Protein AF-A0A2M7UN69-F1 (afdb_monomer_lite)

Secondary structure (DSSP, 8-state):
-------HHHHHHHHHHHHHTTSTTHHHHHHHH--S-HHHHHHHHHHHHHHHHHHHHTT-GGGTTHHHHHHHHHHHHHHHHHTT--PPPTTSSGGGTT---HHHHHHHHHHHHHHHHHHHS-TT--HHHHHHHHHHHHHHHHH--SS---HHHHHHHHHHHHHHHHHHHHHHHHHHHHHHHHHHHHHHHHHTT--

Structure (mmCIF, N/CA/C/O backbone):
data_AF-A0A2M7UN69-F1
#
_entry.id   AF-A0A2M7UN69-F1
#
loop_
_atom_site.group_PDB
_atom_site.id
_atom_site.type_symbol
_atom_site.label_atom_id
_atom_site.label_alt_id
_atom_site.label_comp_id
_atom_site.label_asym_id
_atom_site.label_entity_id
_atom_site.label_seq_id
_atom_site.pdbx_PDB_ins_code
_atom_site.Cartn_x
_atom_site.Cartn_y
_atom_site.Cartn_z
_atom_site.occupancy
_atom_site.B_iso_or_equiv
_atom_site.auth_seq_id
_atom_site.auth_comp_id
_atom_site.auth_asym_id
_atom_site.auth_atom_id
_atom_site.pdbx_PDB_model_num
ATOM 1 N N . MET A 1 1 ? -20.578 4.693 -2.450 1.00 40.31 1 MET A N 1
ATOM 2 C CA . MET A 1 1 ? -19.328 4.431 -1.706 1.00 40.31 1 MET A CA 1
ATOM 3 C C . MET A 1 1 ? -19.691 4.256 -0.240 1.00 40.31 1 MET A C 1
ATOM 5 O O . MET A 1 1 ? -20.308 5.152 0.321 1.00 40.31 1 MET A O 1
ATOM 9 N N . GLU A 1 2 ? -19.414 3.091 0.343 1.00 42.06 2 GLU A N 1
ATOM 10 C CA . GLU A 1 2 ? -19.695 2.805 1.757 1.00 42.06 2 GLU A CA 1
ATOM 11 C C . GLU A 1 2 ? -18.735 3.617 2.641 1.00 42.06 2 GLU A C 1
ATOM 13 O O . GLU A 1 2 ? -17.520 3.424 2.596 1.00 42.06 2 GLU A O 1
ATOM 18 N N . ASN A 1 3 ? -19.273 4.579 3.391 1.00 48.25 3 ASN A N 1
ATOM 19 C CA . ASN A 1 3 ? -18.509 5.393 4.330 1.00 48.25 3 ASN A CA 1
ATOM 20 C C . ASN A 1 3 ? -18.305 4.572 5.611 1.00 48.25 3 ASN A C 1
ATOM 22 O O . ASN A 1 3 ? -19.220 4.462 6.428 1.00 48.25 3 ASN A O 1
ATOM 26 N N . ILE A 1 4 ? -17.138 3.937 5.752 1.00 62.41 4 ILE A N 1
ATOM 27 C CA . ILE A 1 4 ? -16.787 3.195 6.968 1.00 62.41 4 ILE A CA 1
ATOM 28 C C . ILE A 1 4 ? -16.658 4.214 8.107 1.00 62.41 4 ILE A C 1
ATOM 30 O O . ILE A 1 4 ? -15.666 4.937 8.192 1.00 62.41 4 ILE A O 1
ATOM 34 N N . SER A 1 5 ? -17.653 4.269 8.993 1.00 72.50 5 SER A N 1
ATOM 35 C CA . SER A 1 5 ? -17.635 5.166 10.148 1.00 72.50 5 SER A CA 1
ATOM 36 C C . SER A 1 5 ? -16.695 4.622 11.228 1.00 72.50 5 SER A C 1
ATOM 38 O O . SER A 1 5 ? -17.093 3.800 12.057 1.00 72.50 5 SER A O 1
ATOM 40 N N . VAL A 1 6 ? -15.436 5.059 11.217 1.00 80.62 6 VAL A N 1
ATOM 41 C CA . VAL A 1 6 ? -14.455 4.695 12.248 1.00 80.62 6 VAL A CA 1
ATOM 42 C C . VAL A 1 6 ? -14.490 5.719 13.391 1.00 80.62 6 VAL A C 1
ATOM 44 O O . VAL A 1 6 ? -14.339 6.915 13.136 1.00 80.62 6 VAL A O 1
ATOM 47 N N . PRO A 1 7 ? -14.669 5.295 14.658 1.00 83.62 7 PRO A N 1
ATOM 48 C CA . PRO A 1 7 ? -14.611 6.205 15.799 1.00 83.62 7 PRO A CA 1
ATOM 49 C C . PRO A 1 7 ? -13.223 6.843 15.943 1.00 83.62 7 PRO A C 1
ATOM 51 O O . PRO A 1 7 ? -12.215 6.142 15.918 1.00 83.62 7 PRO A O 1
ATOM 54 N N . SER A 1 8 ? -13.149 8.151 16.199 1.00 84.06 8 SER A N 1
ATOM 55 C CA . SER A 1 8 ? -11.871 8.868 16.379 1.00 84.06 8 SER A CA 1
ATOM 56 C C . SER A 1 8 ? -10.988 8.273 17.484 1.00 84.06 8 SER A C 1
ATOM 58 O O . SER A 1 8 ? -9.769 8.214 17.354 1.00 84.06 8 SER A O 1
ATOM 60 N N . GLN A 1 9 ? -11.600 7.761 18.555 1.00 85.94 9 GLN A N 1
ATOM 61 C CA . GLN A 1 9 ? -10.880 7.091 19.638 1.00 85.94 9 GLN A CA 1
ATOM 62 C C . GLN A 1 9 ? -10.237 5.762 19.201 1.00 85.94 9 GLN A C 1
ATOM 64 O O . GLN A 1 9 ? -9.200 5.391 19.750 1.00 85.94 9 GLN A O 1
ATOM 69 N N . ASP A 1 10 ? -10.842 5.045 18.247 1.00 86.19 10 ASP A N 1
ATOM 70 C CA . ASP A 1 10 ? -10.264 3.821 17.677 1.00 86.19 10 ASP A CA 1
ATOM 71 C C . ASP A 1 10 ? -8.993 4.166 16.888 1.00 86.19 10 ASP A C 1
ATOM 73 O O . ASP A 1 10 ? -7.964 3.523 17.064 1.00 86.19 10 ASP A O 1
ATOM 77 N N . ILE A 1 11 ? -9.034 5.251 16.108 1.00 90.06 11 ILE A N 1
ATOM 78 C CA . ILE A 1 11 ? -7.901 5.743 15.312 1.00 90.06 11 ILE A CA 1
ATOM 79 C C . ILE A 1 11 ? -6.722 6.128 16.213 1.00 90.06 11 ILE A C 1
ATOM 81 O O . ILE A 1 11 ? -5.633 5.571 16.078 1.00 90.06 11 ILE A O 1
ATOM 85 N N . GLU A 1 12 ? -6.935 7.037 17.171 1.00 90.62 12 GLU A N 1
ATOM 86 C CA . GLU A 1 12 ? -5.842 7.574 17.996 1.00 90.62 12 GLU A CA 1
ATOM 87 C C . GLU A 1 12 ? -5.112 6.497 18.798 1.00 90.62 12 GLU A C 1
ATOM 89 O O . GLU A 1 12 ? -3.893 6.551 18.945 1.00 90.62 12 GLU A O 1
ATOM 94 N N . LYS A 1 13 ? -5.842 5.489 19.286 1.00 92.12 13 LYS A N 1
ATOM 95 C CA . LYS A 1 13 ? -5.256 4.396 20.070 1.00 92.12 13 LYS A CA 1
ATOM 96 C C . LYS A 1 13 ? -4.504 3.376 19.224 1.00 92.12 13 LYS A C 1
ATOM 98 O O . LYS A 1 13 ? -3.661 2.665 19.762 1.00 92.12 13 LYS A O 1
ATOM 103 N N . ASN A 1 14 ? -4.849 3.242 17.945 1.00 94.69 14 ASN A N 1
ATOM 104 C CA . ASN A 1 14 ? -4.445 2.085 17.152 1.00 94.69 14 ASN A CA 1
ATOM 105 C C . ASN A 1 14 ? -3.653 2.422 15.883 1.00 94.69 14 ASN A C 1
ATOM 107 O O . ASN A 1 14 ? -3.204 1.497 15.206 1.00 94.69 14 ASN A O 1
ATOM 111 N N . LYS A 1 15 ? -3.438 3.704 15.565 1.00 91.12 15 LYS A N 1
ATOM 112 C CA . LYS A 1 15 ? -2.752 4.138 14.337 1.00 91.12 15 LYS A CA 1
ATOM 113 C C . LYS A 1 15 ? -1.372 3.526 14.110 1.00 91.12 15 LYS A C 1
ATOM 115 O O . LYS A 1 15 ? -1.075 3.076 13.007 1.00 91.12 15 LYS A O 1
ATOM 120 N N . GLU A 1 16 ? -0.569 3.411 15.162 1.00 94.69 16 GLU A N 1
ATOM 121 C CA . GLU A 1 16 ? 0.765 2.802 15.092 1.00 94.69 16 GLU A CA 1
ATOM 122 C C . GLU A 1 16 ? 0.691 1.310 14.744 1.00 94.69 16 GLU A C 1
ATOM 124 O O . GLU A 1 16 ? 1.408 0.822 13.870 1.00 94.69 16 GLU A O 1
ATOM 129 N N . LEU A 1 17 ? -0.231 0.583 15.382 1.00 95.56 17 LEU A N 1
ATOM 130 C CA . LEU A 1 17 ? -0.405 -0.844 15.130 1.00 95.56 17 LEU A CA 1
ATOM 131 C C . LEU A 1 17 ? -1.051 -1.112 13.765 1.00 95.56 17 LEU A C 1
ATOM 133 O O . LEU A 1 17 ? -0.714 -2.090 13.103 1.00 95.56 17 LEU A O 1
ATOM 137 N N . ALA A 1 18 ? -1.948 -0.236 13.316 1.00 94.75 18 ALA A N 1
ATOM 138 C CA . ALA A 1 18 ? -2.493 -0.281 11.967 1.00 94.75 18 ALA A CA 1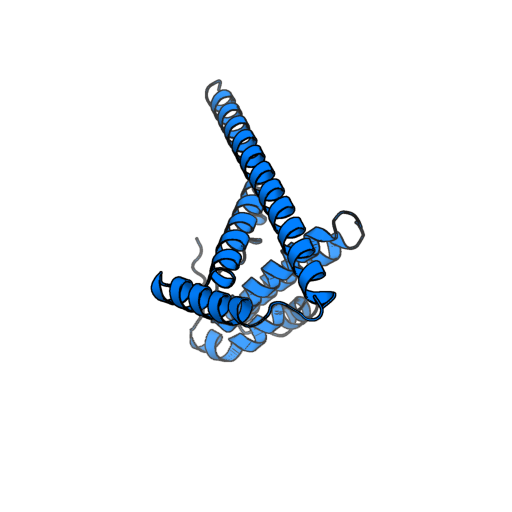
ATOM 139 C C . ALA A 1 18 ? -1.401 -0.043 10.912 1.00 94.75 18 ALA A C 1
ATOM 141 O O . ALA A 1 18 ? -1.360 -0.763 9.918 1.00 94.75 18 ALA A O 1
ATOM 142 N N . ALA A 1 19 ? -0.470 0.890 11.138 1.00 95.25 19 ALA A N 1
ATOM 143 C CA . ALA A 1 19 ? 0.663 1.113 10.238 1.00 95.25 19 ALA A CA 1
ATOM 144 C C . ALA A 1 19 ? 1.580 -0.118 10.163 1.00 95.25 19 ALA A C 1
ATOM 146 O O . ALA A 1 19 ? 1.978 -0.527 9.072 1.00 95.25 19 ALA A O 1
ATOM 147 N N . LEU A 1 20 ? 1.820 -0.792 11.296 1.00 96.75 20 LEU A N 1
ATOM 148 C CA . LEU A 1 20 ? 2.612 -2.026 11.343 1.00 96.75 20 LEU A CA 1
ATOM 149 C C . LEU A 1 20 ? 2.023 -3.158 10.476 1.00 96.75 20 LEU A C 1
ATOM 151 O O . LEU A 1 20 ? 2.746 -4.049 10.032 1.00 96.75 20 LEU A O 1
ATOM 155 N N . SER A 1 21 ? 0.722 -3.110 10.178 1.00 96.62 21 SER A N 1
ATOM 156 C CA . SER A 1 21 ? 0.070 -4.091 9.305 1.00 96.62 21 SER A CA 1
ATOM 157 C C . SER A 1 21 ? 0.503 -4.016 7.836 1.00 96.62 21 SER A C 1
ATOM 159 O O . SER A 1 21 ? 0.207 -4.936 7.083 1.00 96.62 21 SER A O 1
ATOM 161 N N . TYR A 1 22 ? 1.276 -3.001 7.439 1.00 96.06 22 TYR A N 1
ATOM 162 C CA . TYR A 1 22 ? 1.923 -2.919 6.124 1.00 96.06 22 TYR A CA 1
ATOM 163 C C . TYR A 1 22 ? 3.350 -3.496 6.105 1.00 96.06 22 TYR A C 1
ATOM 165 O O . TYR A 1 22 ? 4.102 -3.253 5.167 1.00 96.06 22 TYR A O 1
ATOM 173 N N . LEU A 1 23 ? 3.756 -4.281 7.112 1.00 95.62 23 LEU A N 1
ATOM 174 C CA . LEU A 1 23 ? 5.021 -5.029 7.091 1.00 95.62 23 LEU A CA 1
ATOM 175 C C . LEU A 1 23 ? 4.776 -6.509 6.758 1.00 95.62 23 LEU A C 1
ATOM 177 O O . LEU A 1 23 ? 4.722 -7.344 7.656 1.00 95.62 23 LEU A O 1
ATOM 181 N N . TRP A 1 24 ? 4.650 -6.849 5.471 1.00 94.81 24 TRP A N 1
ATOM 182 C CA . TRP A 1 24 ? 4.545 -8.228 4.950 1.00 94.81 24 TRP A CA 1
ATOM 183 C C . TRP A 1 24 ? 3.728 -9.166 5.856 1.00 94.81 24 TRP A C 1
ATOM 185 O O . TRP A 1 24 ? 2.518 -8.999 5.986 1.00 94.81 24 TRP A O 1
ATOM 195 N N . ILE A 1 25 ? 4.377 -10.123 6.527 1.00 96.00 25 ILE A N 1
ATOM 196 C CA . ILE A 1 25 ? 3.731 -11.155 7.345 1.00 96.00 25 ILE A CA 1
ATOM 197 C C . ILE A 1 25 ? 2.989 -10.594 8.568 1.00 96.00 25 ILE A C 1
ATOM 199 O O . ILE A 1 25 ? 2.012 -11.193 9.022 1.00 96.00 25 ILE A O 1
ATOM 203 N N . PHE A 1 26 ? 3.391 -9.424 9.079 1.00 96.81 26 PHE A N 1
ATOM 204 C CA . PHE A 1 26 ? 2.688 -8.758 10.177 1.00 96.81 26 PHE A CA 1
ATOM 205 C C . PHE A 1 26 ? 1.255 -8.391 9.797 1.00 96.81 26 PHE A C 1
ATOM 207 O O . PHE A 1 26 ? 0.400 -8.362 10.679 1.00 96.81 26 PHE A O 1
ATOM 214 N N . SER A 1 27 ? 0.963 -8.200 8.506 1.00 95.12 27 SER A N 1
ATOM 215 C CA . SER A 1 27 ? -0.401 -7.981 8.020 1.00 95.12 27 SER A CA 1
ATOM 216 C C . SER A 1 27 ? -1.360 -9.096 8.457 1.00 95.12 27 SER A C 1
ATOM 218 O O . SER A 1 27 ? -2.410 -8.809 9.031 1.00 95.12 27 SER A O 1
ATOM 220 N N . LEU A 1 28 ? -0.975 -10.369 8.289 1.00 93.62 28 LEU A N 1
ATOM 221 C CA . LEU A 1 28 ? -1.775 -11.524 8.710 1.00 93.62 28 LEU A CA 1
ATOM 222 C C . LEU A 1 28 ? -1.879 -11.615 10.229 1.00 93.62 28 LEU A C 1
ATOM 224 O O . LEU A 1 28 ? -2.966 -11.845 10.761 1.00 93.62 28 LEU A O 1
ATOM 228 N N . ILE A 1 29 ? -0.752 -11.433 10.922 1.00 96.62 29 ILE A N 1
ATOM 229 C CA . ILE A 1 29 ? -0.699 -11.521 12.384 1.00 96.62 29 ILE A CA 1
ATOM 230 C C . ILE A 1 29 ? -1.654 -10.490 12.993 1.00 96.62 29 ILE A C 1
ATOM 232 O O . ILE A 1 29 ? -2.495 -10.837 13.820 1.00 96.62 29 ILE A O 1
ATOM 236 N N . ILE A 1 30 ? -1.575 -9.238 12.543 1.00 94.56 30 ILE A N 1
ATOM 237 C CA . ILE A 1 30 ? -2.399 -8.137 13.043 1.00 94.56 30 ILE A CA 1
ATOM 238 C C . ILE A 1 30 ? -3.867 -8.330 12.646 1.00 94.56 30 ILE A C 1
ATOM 240 O O . ILE A 1 30 ? -4.744 -8.130 13.488 1.00 94.56 30 ILE A O 1
ATOM 244 N N . LEU A 1 31 ? -4.146 -8.796 11.421 1.00 92.94 31 LEU A N 1
ATOM 245 C CA . LEU A 1 31 ? -5.511 -9.072 10.959 1.00 92.94 31 LEU A CA 1
ATOM 246 C C . LEU A 1 31 ? -6.234 -10.083 11.861 1.00 92.94 31 LEU A C 1
ATOM 248 O O . LEU A 1 31 ? -7.419 -9.918 12.165 1.00 92.94 31 LEU A O 1
ATOM 252 N N . VAL A 1 32 ? -5.527 -11.130 12.293 1.00 93.81 32 VAL A N 1
ATOM 253 C CA . VAL A 1 32 ? -6.089 -12.167 13.164 1.00 93.81 32 VAL A CA 1
ATOM 254 C C . VAL A 1 32 ? -6.131 -11.714 14.622 1.00 93.81 32 VAL A C 1
ATOM 256 O O . VAL A 1 32 ? -7.132 -11.974 15.291 1.00 93.81 32 VAL A O 1
ATOM 259 N N . ALA A 1 33 ? -5.087 -11.034 15.104 1.00 94.19 33 ALA A N 1
ATOM 260 C CA . ALA A 1 33 ? -4.940 -10.655 16.508 1.00 94.19 33 ALA A CA 1
ATOM 261 C C . ALA A 1 33 ? -5.852 -9.494 16.934 1.00 94.19 33 ALA A C 1
ATOM 263 O O . ALA A 1 33 ? -6.271 -9.444 18.088 1.00 94.19 33 ALA A O 1
ATOM 264 N N . ARG A 1 34 ? -6.163 -8.557 16.030 1.00 93.56 34 ARG A N 1
ATOM 265 C CA . ARG A 1 34 ? -6.885 -7.314 16.351 1.00 93.56 34 ARG A CA 1
ATOM 266 C C . ARG A 1 34 ? -8.216 -7.221 15.615 1.00 93.56 34 ARG A C 1
ATOM 268 O O . ARG A 1 34 ? -8.398 -6.453 14.673 1.00 93.56 34 ARG A O 1
ATOM 275 N N . ARG A 1 35 ? -9.169 -8.053 16.038 1.00 90.12 35 ARG A N 1
ATOM 276 C CA . ARG A 1 35 ? -10.563 -8.058 15.538 1.00 90.12 35 ARG A CA 1
ATOM 277 C C . ARG A 1 35 ? -11.465 -7.022 16.205 1.00 90.12 35 ARG A C 1
ATOM 279 O O . ARG A 1 35 ? -12.579 -6.807 15.746 1.00 90.12 35 ARG A O 1
ATOM 286 N N . ASP A 1 36 ? -10.976 -6.401 17.268 1.00 88.94 36 ASP A N 1
ATOM 287 C CA . ASP A 1 36 ? -11.657 -5.416 18.106 1.00 88.94 36 ASP A CA 1
ATOM 288 C C . ASP A 1 36 ? -11.662 -3.993 17.522 1.00 88.94 36 ASP A C 1
ATOM 290 O O . ASP A 1 36 ? -12.463 -3.165 17.947 1.00 88.94 36 ASP A O 1
ATOM 294 N N . SER A 1 37 ? -10.790 -3.704 16.553 1.00 90.75 37 SER A N 1
ATOM 295 C CA . SER A 1 37 ? -10.619 -2.370 15.968 1.00 90.75 37 SER A CA 1
ATOM 296 C C . SER A 1 37 ? -11.002 -2.364 14.495 1.00 90.75 37 SER A C 1
ATOM 298 O O . SER A 1 37 ? -10.436 -3.104 13.685 1.00 90.75 37 SER A O 1
ATOM 300 N N . THR A 1 38 ? -11.939 -1.488 14.130 1.00 88.31 38 THR A N 1
ATOM 301 C CA . THR A 1 38 ? -12.350 -1.325 12.729 1.00 88.31 38 THR A CA 1
ATOM 302 C C . THR A 1 38 ? -11.235 -0.648 11.933 1.00 88.31 38 THR A C 1
ATOM 304 O O . THR A 1 38 ? -10.977 -1.037 10.793 1.00 88.31 38 THR A O 1
ATOM 307 N N . PHE A 1 39 ? -10.515 0.296 12.555 1.00 90.12 39 PHE A N 1
ATOM 308 C CA . PHE A 1 39 ? -9.359 0.959 11.950 1.00 90.12 39 PHE A CA 1
ATOM 309 C C . PHE A 1 39 ? -8.226 -0.024 11.619 1.00 90.12 39 PHE A C 1
ATOM 311 O O . PHE A 1 39 ? -7.736 -0.054 10.489 1.00 90.12 39 PHE A O 1
ATOM 318 N N . ILE A 1 40 ? -7.845 -0.883 12.575 1.00 94.50 40 ILE A N 1
ATOM 319 C CA . ILE A 1 40 ? -6.794 -1.886 12.343 1.00 94.50 40 ILE A CA 1
ATOM 320 C C . ILE A 1 40 ? -7.237 -2.885 11.280 1.00 94.50 40 ILE A C 1
ATOM 322 O O . ILE A 1 40 ? -6.462 -3.194 10.380 1.00 94.50 40 ILE A O 1
ATOM 326 N N . GLN A 1 41 ? -8.476 -3.377 11.349 1.00 89.94 41 GLN A N 1
ATOM 327 C CA . GLN A 1 41 ? -9.006 -4.327 10.368 1.00 89.94 41 GLN A CA 1
ATOM 328 C C . GLN A 1 41 ? -8.971 -3.769 8.945 1.00 89.94 41 GLN A C 1
ATOM 330 O O . GLN A 1 41 ? -8.666 -4.504 8.006 1.00 89.94 41 GLN A O 1
ATOM 335 N N . PHE A 1 42 ? -9.258 -2.479 8.780 1.00 88.06 42 PHE A N 1
ATOM 336 C CA . PHE A 1 42 ? -9.195 -1.819 7.484 1.00 88.06 42 PHE A CA 1
ATOM 337 C C . PHE A 1 42 ? -7.778 -1.855 6.895 1.00 88.06 42 PHE A C 1
ATOM 339 O O . PHE A 1 42 ? -7.596 -2.371 5.792 1.00 88.06 42 PHE A O 1
ATOM 346 N N . HIS A 1 43 ? -6.773 -1.386 7.638 1.00 90.94 43 HIS A N 1
ATOM 347 C CA . HIS A 1 43 ? -5.385 -1.362 7.164 1.00 90.94 43 HIS A CA 1
ATOM 348 C C . HIS A 1 43 ? -4.774 -2.763 7.044 1.00 90.94 43 HIS A C 1
ATOM 350 O O . HIS A 1 43 ? -4.123 -3.063 6.044 1.00 90.94 43 HIS A O 1
ATOM 356 N N . ALA A 1 44 ? -5.075 -3.666 7.980 1.00 94.31 44 ALA A N 1
ATOM 357 C CA . ALA A 1 44 ? -4.538 -5.021 7.966 1.00 94.31 44 ALA A CA 1
ATOM 358 C C . ALA A 1 44 ? -5.038 -5.838 6.772 1.00 94.31 44 ALA A C 1
ATOM 360 O O . ALA A 1 44 ? -4.255 -6.558 6.161 1.00 94.31 44 ALA A O 1
ATOM 361 N N . ARG A 1 45 ? -6.308 -5.692 6.366 1.00 91.12 45 ARG A N 1
ATOM 362 C CA . ARG A 1 45 ? -6.810 -6.340 5.139 1.00 91.12 45 ARG A CA 1
ATOM 363 C C . ARG A 1 45 ? -6.085 -5.833 3.895 1.00 91.12 45 ARG A C 1
ATOM 365 O O . ARG A 1 45 ? -5.778 -6.636 3.019 1.00 91.12 45 ARG A O 1
ATOM 372 N N . GLN A 1 46 ? -5.783 -4.534 3.828 1.00 89.88 46 GLN A N 1
ATOM 373 C CA . GLN A 1 46 ? -5.018 -3.979 2.710 1.00 89.88 46 GLN A CA 1
ATOM 374 C C . GLN A 1 46 ? -3.582 -4.503 2.686 1.00 89.88 46 GLN A C 1
ATOM 376 O O . GLN A 1 46 ? -3.117 -4.955 1.641 1.00 89.88 46 GLN A O 1
ATOM 381 N N . GLY A 1 47 ? -2.916 -4.507 3.844 1.00 94.19 47 GLY A N 1
ATOM 382 C CA . GLY A 1 47 ? -1.585 -5.086 4.002 1.00 94.19 47 GLY A CA 1
ATOM 383 C C . GLY A 1 47 ? -1.536 -6.562 3.604 1.00 94.19 47 GLY A C 1
ATOM 384 O O . GLY A 1 47 ? -0.597 -6.973 2.930 1.00 94.19 47 GLY A O 1
ATOM 385 N N . VAL A 1 48 ? -2.569 -7.351 3.937 1.00 93.44 48 VAL A N 1
ATOM 386 C CA . VAL A 1 48 ? -2.646 -8.773 3.557 1.00 93.44 48 VAL A CA 1
ATOM 387 C C . VAL A 1 48 ? -2.736 -8.938 2.047 1.00 93.44 48 VAL A C 1
ATOM 389 O O . VAL A 1 48 ? -2.031 -9.775 1.494 1.00 93.44 48 VAL A O 1
ATOM 392 N N . VAL A 1 49 ? -3.560 -8.147 1.360 1.00 90.44 49 VAL A N 1
ATOM 393 C CA . VAL A 1 49 ? -3.652 -8.229 -0.106 1.00 90.44 49 VAL A CA 1
ATOM 394 C C . VAL A 1 49 ? -2.319 -7.865 -0.759 1.00 90.44 49 VAL A C 1
ATOM 396 O O . VAL A 1 49 ? -1.849 -8.614 -1.610 1.00 90.44 49 VAL A O 1
ATOM 399 N N . LEU A 1 50 ? -1.675 -6.775 -0.331 1.00 90.94 50 LEU A N 1
ATOM 400 C CA . LEU A 1 50 ? -0.356 -6.383 -0.841 1.00 90.94 50 LEU A CA 1
ATOM 401 C C . LEU A 1 50 ? 0.707 -7.457 -0.572 1.00 90.94 50 LEU A C 1
ATOM 403 O O . LEU A 1 50 ? 1.514 -7.764 -1.447 1.00 90.94 50 LEU A O 1
ATOM 407 N N . PHE A 1 51 ? 0.678 -8.072 0.610 1.00 93.44 51 PHE A N 1
ATOM 408 C CA . PHE A 1 51 ? 1.566 -9.177 0.951 1.00 93.44 51 PHE A CA 1
ATOM 409 C C . PHE A 1 51 ? 1.335 -10.404 0.059 1.00 93.44 51 PHE A C 1
ATOM 411 O O . PHE A 1 51 ? 2.295 -10.962 -0.463 1.00 93.44 51 PHE A O 1
ATOM 418 N N . LEU A 1 52 ? 0.081 -10.808 -0.161 1.00 88.25 52 LEU A N 1
ATOM 419 C CA . LEU A 1 52 ? -0.240 -11.945 -1.028 1.00 88.25 52 LEU A CA 1
ATOM 420 C C . LEU A 1 52 ? 0.153 -11.684 -2.486 1.00 88.25 52 LEU A C 1
ATOM 422 O O . LEU A 1 52 ? 0.659 -12.591 -3.143 1.00 88.25 52 LEU A O 1
ATOM 426 N N . LEU A 1 53 ? -0.030 -10.453 -2.973 1.00 87.56 53 LEU A N 1
ATOM 427 C CA . LEU A 1 53 ? 0.453 -10.048 -4.292 1.00 87.56 53 LEU A CA 1
ATOM 428 C C . LEU A 1 53 ? 1.980 -10.165 -4.382 1.00 87.56 53 LEU A C 1
ATOM 430 O O . LEU A 1 53 ? 2.461 -10.730 -5.355 1.00 87.56 53 LEU A O 1
ATOM 434 N N . SER A 1 54 ? 2.727 -9.720 -3.363 1.00 90.81 54 SER A N 1
ATOM 435 C CA . SER A 1 54 ? 4.197 -9.858 -3.315 1.00 90.81 54 SER A CA 1
ATOM 436 C C . SER A 1 54 ? 4.614 -11.329 -3.387 1.00 90.81 54 SER A C 1
ATOM 438 O O . SER A 1 54 ? 5.366 -11.727 -4.271 1.00 90.81 54 SER A O 1
ATOM 440 N N . VAL A 1 55 ? 4.027 -12.188 -2.547 1.00 91.56 55 VAL A N 1
ATOM 441 C CA . VAL A 1 55 ? 4.322 -13.634 -2.552 1.00 91.56 55 VAL A CA 1
ATOM 442 C C . VAL A 1 55 ? 4.059 -14.273 -3.922 1.00 91.56 55 VAL A C 1
ATOM 444 O O . VAL A 1 55 ? 4.805 -15.158 -4.342 1.00 91.56 55 VAL A O 1
ATOM 447 N N . LEU A 1 56 ? 3.025 -13.824 -4.640 1.00 87.44 56 LEU A N 1
ATOM 448 C CA . LEU A 1 56 ? 2.685 -14.343 -5.966 1.00 87.44 56 LEU A CA 1
ATOM 449 C C . LEU A 1 56 ? 3.703 -13.947 -7.051 1.00 87.44 56 LEU A C 1
ATOM 451 O O . LEU A 1 56 ? 3.815 -14.653 -8.052 1.00 87.44 56 LEU A O 1
ATOM 455 N N . LEU A 1 57 ? 4.454 -12.856 -6.860 1.00 86.00 57 LEU A N 1
ATOM 456 C CA . LEU A 1 57 ? 5.492 -12.409 -7.795 1.00 86.00 57 LEU A CA 1
ATOM 457 C C . LEU A 1 57 ? 6.822 -13.154 -7.629 1.00 86.00 57 LEU A C 1
ATOM 459 O O . LEU A 1 57 ? 7.567 -13.270 -8.600 1.00 86.00 57 LEU A O 1
ATOM 463 N N . TRP A 1 58 ? 7.113 -13.698 -6.445 1.00 87.38 58 TRP A N 1
ATOM 464 C CA . TRP A 1 58 ? 8.387 -14.363 -6.138 1.00 87.38 58 TRP A CA 1
ATOM 465 C C . TRP A 1 58 ? 8.861 -15.436 -7.133 1.00 87.38 58 TRP A C 1
ATOM 467 O O . TRP A 1 58 ? 10.061 -15.465 -7.402 1.00 87.38 58 TRP A O 1
ATOM 477 N N . PRO A 1 59 ? 8.008 -16.318 -7.696 1.00 88.31 59 PRO A N 1
ATOM 478 C CA . PRO A 1 59 ? 8.476 -17.328 -8.647 1.00 88.31 59 PRO A CA 1
ATOM 479 C C . PRO A 1 59 ? 8.828 -16.770 -10.038 1.00 88.31 59 PRO A C 1
ATOM 481 O O . PRO A 1 59 ? 9.350 -17.514 -10.866 1.00 88.31 59 PRO A O 1
ATOM 484 N N . PHE A 1 60 ? 8.542 -15.495 -10.326 1.00 85.31 60 PHE A N 1
ATOM 485 C CA . PHE A 1 60 ? 8.726 -14.894 -11.647 1.00 85.31 60 PHE A CA 1
ATOM 486 C C . PHE A 1 60 ? 9.847 -13.845 -11.632 1.00 85.31 60 PHE A C 1
ATOM 488 O O . PHE A 1 60 ? 9.609 -12.662 -11.395 1.00 85.31 60 PHE A O 1
ATOM 495 N N . ASP A 1 61 ? 11.072 -14.254 -11.973 1.00 79.62 61 ASP A N 1
ATOM 496 C CA . ASP A 1 61 ? 12.259 -13.380 -11.939 1.00 79.62 61 ASP A CA 1
ATOM 497 C C . ASP A 1 61 ? 12.123 -12.091 -12.773 1.00 79.62 61 ASP A C 1
ATOM 499 O O . ASP A 1 61 ? 12.664 -11.044 -12.411 1.00 79.62 61 ASP A O 1
ATOM 503 N N . PHE A 1 62 ? 11.371 -12.127 -13.879 1.00 76.69 62 PHE A N 1
ATOM 504 C CA . PHE A 1 62 ? 11.133 -10.952 -14.727 1.00 76.69 62 PHE A CA 1
ATOM 505 C C . PHE A 1 62 ? 10.134 -9.950 -14.117 1.00 76.69 62 PHE A C 1
ATOM 507 O O . PHE A 1 62 ? 10.123 -8.785 -14.512 1.00 76.69 62 PHE A O 1
ATOM 514 N N . LEU A 1 63 ? 9.331 -10.365 -13.129 1.00 74.50 63 LEU A N 1
ATOM 515 C CA . LEU A 1 63 ? 8.392 -9.505 -12.399 1.00 74.50 63 LEU A CA 1
ATOM 516 C C . LEU A 1 63 ? 9.023 -8.847 -11.167 1.00 74.50 63 LEU A C 1
ATOM 518 O O . LEU A 1 63 ? 8.326 -8.185 -10.400 1.00 74.50 63 LEU A O 1
ATOM 522 N N . ARG A 1 64 ? 10.345 -8.952 -10.990 1.00 76.62 64 ARG A N 1
ATOM 523 C CA . ARG A 1 64 ? 11.056 -8.387 -9.834 1.00 76.62 64 ARG A CA 1
ATOM 524 C C . ARG A 1 64 ? 10.897 -6.869 -9.689 1.00 76.62 64 ARG A C 1
ATOM 526 O O . ARG A 1 64 ? 11.004 -6.347 -8.586 1.00 76.62 64 ARG A O 1
ATOM 533 N N . TYR A 1 65 ? 10.591 -6.159 -10.775 1.00 80.31 65 TYR A N 1
ATOM 534 C CA . TYR A 1 65 ? 10.255 -4.731 -10.733 1.00 80.31 65 TYR A CA 1
ATOM 535 C C . TYR A 1 65 ? 8.861 -4.452 -10.140 1.00 80.31 65 TYR A C 1
ATOM 537 O O . TYR A 1 65 ? 8.639 -3.374 -9.595 1.00 80.31 65 TYR A O 1
ATOM 545 N N . GLY A 1 66 ? 7.941 -5.422 -10.183 1.00 82.12 66 GLY A N 1
ATOM 546 C CA . GLY A 1 66 ? 6.621 -5.327 -9.553 1.00 82.12 66 GLY A CA 1
ATOM 547 C C . GLY A 1 66 ? 6.695 -5.213 -8.029 1.00 82.12 66 GLY A C 1
ATOM 548 O O . GLY A 1 66 ? 5.890 -4.505 -7.430 1.00 82.12 66 GLY A O 1
ATOM 549 N N . GLU A 1 67 ? 7.721 -5.795 -7.402 1.00 87.12 67 GLU A N 1
ATOM 550 C CA . GLU A 1 67 ? 7.975 -5.644 -5.960 1.00 87.12 67 GLU A CA 1
ATOM 551 C C . GLU A 1 67 ? 8.225 -4.188 -5.554 1.00 87.12 67 GLU A C 1
ATOM 553 O O . GLU A 1 67 ? 7.843 -3.776 -4.463 1.00 87.12 67 GLU A O 1
ATOM 558 N N . ILE A 1 68 ? 8.812 -3.372 -6.438 1.00 87.56 68 ILE A N 1
ATOM 559 C CA . ILE A 1 68 ? 9.041 -1.945 -6.167 1.00 87.56 68 ILE A CA 1
ATOM 560 C C . ILE A 1 68 ? 7.702 -1.204 -6.086 1.00 87.56 68 ILE A C 1
ATOM 562 O O . ILE A 1 68 ? 7.512 -0.354 -5.215 1.00 87.56 68 ILE A O 1
ATOM 566 N N . VAL A 1 69 ? 6.752 -1.555 -6.958 1.00 85.00 69 VAL A N 1
ATOM 567 C CA . VAL A 1 69 ? 5.397 -0.989 -6.942 1.00 85.00 69 VAL A CA 1
ATOM 568 C C . VAL A 1 69 ? 4.660 -1.416 -5.674 1.00 85.00 69 VAL A C 1
ATOM 570 O O . VAL A 1 69 ? 4.072 -0.573 -4.997 1.00 85.00 69 VAL A O 1
ATOM 573 N N . ILE A 1 70 ? 4.737 -2.696 -5.298 1.00 89.19 70 ILE A N 1
ATOM 574 C CA . ILE A 1 70 ? 4.117 -3.193 -4.062 1.00 89.19 70 ILE A CA 1
ATOM 575 C C . ILE A 1 70 ? 4.727 -2.515 -2.833 1.00 89.19 70 ILE A C 1
ATOM 577 O O . ILE A 1 70 ? 3.986 -2.064 -1.960 1.00 89.19 70 ILE A O 1
ATOM 581 N N . LEU A 1 71 ? 6.052 -2.371 -2.778 1.00 92.12 71 LEU A N 1
ATOM 582 C CA . LEU A 1 71 ? 6.736 -1.649 -1.706 1.00 92.12 71 LEU A CA 1
ATOM 583 C C . LEU A 1 71 ? 6.259 -0.190 -1.623 1.00 92.12 71 LEU A C 1
ATOM 585 O O . LEU A 1 71 ? 5.971 0.290 -0.528 1.00 92.12 71 LEU A O 1
ATOM 589 N N . ALA A 1 72 ? 6.113 0.505 -2.754 1.00 87.69 72 ALA A N 1
ATOM 590 C CA . ALA A 1 72 ? 5.580 1.867 -2.773 1.00 87.69 72 ALA A CA 1
ATOM 591 C C . ALA A 1 72 ? 4.147 1.928 -2.213 1.00 87.69 72 ALA A C 1
ATOM 593 O O . ALA A 1 72 ? 3.841 2.786 -1.385 1.00 87.69 72 ALA A O 1
ATOM 594 N N . LEU A 1 73 ? 3.282 0.986 -2.595 1.00 87.12 73 LEU A N 1
ATOM 595 C CA . LEU A 1 73 ? 1.909 0.892 -2.090 1.00 87.12 73 LEU A CA 1
ATOM 596 C C . LEU A 1 73 ? 1.857 0.568 -0.589 1.00 87.12 73 LEU A C 1
ATOM 598 O O . LEU A 1 73 ? 1.031 1.134 0.129 1.00 87.12 73 LEU A O 1
ATOM 602 N N . MET A 1 74 ? 2.762 -0.282 -0.098 1.00 93.00 74 MET A N 1
ATOM 603 C CA . MET A 1 74 ? 2.923 -0.570 1.332 1.00 93.00 74 MET A CA 1
ATOM 604 C C . MET A 1 74 ? 3.329 0.687 2.109 1.00 93.00 74 MET A C 1
ATOM 606 O O . MET A 1 74 ? 2.739 0.975 3.148 1.00 93.00 74 MET A O 1
ATOM 610 N N . ILE A 1 75 ? 4.270 1.482 1.585 1.00 91.38 75 ILE A N 1
ATOM 611 C CA . ILE A 1 75 ? 4.687 2.758 2.192 1.00 91.38 75 ILE A CA 1
ATOM 612 C C . ILE A 1 75 ? 3.523 3.757 2.218 1.00 91.38 75 ILE A C 1
ATOM 614 O O . ILE A 1 75 ? 3.284 4.396 3.242 1.00 91.38 75 ILE A O 1
ATOM 618 N N . LEU A 1 76 ? 2.759 3.876 1.129 1.00 84.31 76 LEU A N 1
ATOM 619 C CA . LEU A 1 76 ? 1.580 4.748 1.090 1.00 84.31 76 LEU A CA 1
ATOM 620 C C . LEU A 1 76 ? 0.529 4.318 2.119 1.00 84.31 76 LEU A C 1
ATOM 622 O O . LEU A 1 76 ? -0.014 5.153 2.840 1.00 84.31 76 LEU A O 1
ATOM 626 N N . GLY A 1 77 ? 0.262 3.017 2.227 1.00 87.31 77 GLY A N 1
ATOM 627 C CA . GLY A 1 77 ? -0.642 2.469 3.233 1.00 87.31 77 GLY A CA 1
ATOM 628 C C . GLY A 1 77 ? -0.172 2.750 4.658 1.00 87.31 77 GLY A C 1
ATOM 629 O O . GLY A 1 77 ? -0.955 3.219 5.485 1.00 87.31 77 GLY A O 1
ATOM 630 N N . PHE A 1 78 ? 1.122 2.556 4.912 1.00 94.00 78 PHE A N 1
ATOM 631 C CA . PHE A 1 78 ? 1.764 2.858 6.186 1.00 94.00 78 PHE A CA 1
ATOM 632 C C . PHE A 1 78 ? 1.584 4.329 6.580 1.00 94.00 78 PHE A C 1
ATOM 634 O O . PHE A 1 78 ? 1.141 4.616 7.691 1.00 94.00 78 PHE A O 1
ATOM 641 N N . ILE A 1 79 ? 1.876 5.265 5.668 1.00 86.75 79 ILE A N 1
ATOM 642 C CA . ILE A 1 79 ? 1.731 6.708 5.917 1.00 86.75 79 ILE A CA 1
ATOM 643 C C . ILE A 1 79 ? 0.271 7.052 6.226 1.00 86.75 79 ILE A C 1
ATOM 645 O O . ILE A 1 79 ? -0.001 7.780 7.179 1.00 86.75 79 ILE A O 1
ATOM 649 N N . GLN A 1 80 ? -0.679 6.506 5.462 1.00 87.38 80 GLN A N 1
ATOM 650 C CA . GLN A 1 80 ? -2.103 6.774 5.676 1.00 87.38 80 GLN A CA 1
ATOM 651 C C . GLN A 1 80 ? -2.582 6.253 7.033 1.00 87.38 80 GLN A C 1
ATOM 653 O O . GLN A 1 80 ? -3.253 6.990 7.753 1.00 87.38 80 GLN A O 1
ATOM 658 N N . ALA A 1 81 ? -2.162 5.050 7.428 1.00 90.12 81 ALA A N 1
ATOM 659 C CA . ALA A 1 81 ? -2.454 4.513 8.752 1.00 90.12 81 ALA A CA 1
ATOM 660 C C . ALA A 1 81 ? -1.849 5.377 9.868 1.00 90.12 81 ALA A C 1
ATOM 662 O O . ALA A 1 81 ? -2.544 5.713 10.825 1.00 90.12 81 ALA A O 1
ATOM 663 N N . ALA A 1 82 ? -0.587 5.797 9.721 1.00 89.31 82 ALA A N 1
ATOM 664 C CA . ALA A 1 82 ? 0.097 6.650 10.692 1.00 89.31 82 ALA A CA 1
ATOM 665 C C . ALA A 1 82 ? -0.564 8.035 10.836 1.00 89.31 82 ALA A C 1
ATOM 667 O O . ALA A 1 82 ? -0.581 8.602 11.929 1.00 89.31 82 ALA A O 1
ATOM 668 N N . MET A 1 83 ? -1.152 8.557 9.755 1.00 86.75 83 MET A N 1
ATOM 669 C CA . MET A 1 83 ? -1.937 9.797 9.748 1.00 86.75 83 MET A CA 1
ATOM 670 C C . MET A 1 83 ? -3.383 9.617 10.238 1.00 86.75 83 MET A C 1
ATOM 672 O O . MET A 1 83 ? -4.102 10.605 10.356 1.00 86.75 83 MET A O 1
ATOM 676 N N . GLY A 1 84 ? -3.821 8.388 10.529 1.00 83.56 84 GLY A N 1
ATOM 677 C CA . GLY A 1 84 ? -5.188 8.103 10.967 1.00 83.56 84 GLY A CA 1
ATOM 678 C C . GLY A 1 84 ? -6.230 8.102 9.843 1.00 83.56 84 GLY A C 1
ATOM 679 O O . GLY A 1 84 ? -7.427 8.172 10.112 1.00 83.56 84 GLY A O 1
ATOM 680 N N . ASN A 1 85 ? -5.797 8.019 8.584 1.00 82.44 85 ASN A N 1
ATOM 681 C CA . ASN A 1 85 ? -6.666 8.108 7.415 1.00 82.44 85 ASN A CA 1
ATOM 682 C C . ASN A 1 85 ? -7.089 6.722 6.919 1.00 82.44 85 ASN A C 1
ATOM 684 O O . ASN A 1 85 ? -6.248 5.883 6.606 1.00 82.44 85 ASN A O 1
ATOM 688 N N . THR A 1 86 ? -8.390 6.515 6.714 1.00 80.75 86 THR A N 1
ATOM 689 C CA . THR A 1 86 ? -8.965 5.279 6.147 1.00 80.75 86 THR A CA 1
ATOM 690 C C . THR A 1 86 ? -9.119 5.340 4.630 1.00 80.75 86 THR A C 1
ATOM 692 O O . THR A 1 86 ? -10.080 4.844 4.038 1.00 80.75 86 THR A O 1
ATOM 695 N N . ASN A 1 87 ? -8.146 5.946 3.969 1.00 75.44 87 ASN A N 1
ATOM 696 C CA . ASN A 1 87 ? -8.092 5.939 2.521 1.00 75.44 87 ASN A CA 1
ATOM 697 C C . ASN A 1 87 ? -7.677 4.546 2.043 1.00 75.44 87 ASN A C 1
ATOM 699 O O . ASN A 1 87 ? -6.796 3.897 2.614 1.00 75.44 87 ASN A O 1
ATOM 703 N N . ARG A 1 88 ? -8.310 4.072 0.974 1.00 69.31 88 ARG A N 1
ATOM 704 C CA . ARG A 1 88 ? -7.883 2.835 0.325 1.00 69.31 88 ARG A CA 1
ATOM 705 C C . ARG A 1 88 ? -6.611 3.131 -0.451 1.00 69.31 88 ARG A C 1
ATOM 707 O O . ARG A 1 88 ? -6.602 4.056 -1.260 1.00 69.31 88 ARG A O 1
ATOM 714 N N . VAL A 1 89 ? -5.546 2.362 -0.223 1.00 68.12 89 VAL A N 1
ATOM 715 C CA . VAL A 1 89 ? -4.463 2.350 -1.210 1.00 68.12 89 VAL A CA 1
ATOM 716 C C . VAL A 1 89 ? -5.019 1.818 -2.537 1.00 68.12 89 VAL A C 1
ATOM 718 O O . VAL A 1 89 ? -5.897 0.943 -2.510 1.00 68.12 89 VAL A O 1
ATOM 721 N N . PRO A 1 90 ? -4.557 2.347 -3.681 1.00 60.19 90 PRO A N 1
ATOM 722 C CA . PRO A 1 90 ? -5.037 1.945 -4.999 1.00 60.19 90 PRO A CA 1
ATOM 723 C C . PRO A 1 90 ? -4.608 0.508 -5.305 1.00 60.19 90 PRO A C 1
ATOM 725 O O . PRO A 1 90 ? -3.585 0.286 -5.932 1.00 60.19 90 PRO A O 1
ATOM 728 N N . VAL A 1 91 ? -5.375 -0.454 -4.782 1.00 59.34 91 VAL A N 1
ATOM 729 C CA . VAL A 1 91 ? -5.343 -1.898 -5.074 1.00 59.34 91 VAL A CA 1
ATOM 730 C C . VAL A 1 91 ? -6.708 -2.560 -4.768 1.00 59.34 91 VAL A C 1
ATOM 732 O O . VAL A 1 91 ? -6.993 -3.616 -5.310 1.00 59.34 91 VAL A O 1
ATOM 735 N N . ILE A 1 92 ? -7.590 -2.008 -3.909 1.00 53.62 92 ILE A N 1
ATOM 736 C CA . ILE A 1 92 ? -8.690 -2.813 -3.295 1.00 53.62 92 ILE A CA 1
ATOM 737 C C . ILE A 1 92 ? -10.066 -2.109 -3.299 1.00 53.62 92 ILE A C 1
ATOM 739 O O . ILE A 1 92 ? -10.854 -2.210 -2.354 1.00 53.62 92 ILE A O 1
ATOM 743 N N . GLY A 1 93 ? -10.367 -1.368 -4.363 1.00 44.19 93 GLY A N 1
ATOM 744 C CA . GLY A 1 93 ? -11.747 -1.034 -4.751 1.00 44.19 93 GLY A CA 1
ATOM 745 C C . GLY A 1 93 ? -12.230 -1.940 -5.885 1.00 44.19 93 GLY A C 1
ATOM 746 O O . GLY A 1 93 ? -13.265 -2.588 -5.771 1.00 44.19 93 GLY A O 1
ATOM 747 N N . ASP A 1 94 ? -11.392 -2.082 -6.913 1.00 44.84 94 ASP A N 1
ATOM 748 C CA . ASP A 1 94 ? -11.817 -2.555 -8.237 1.00 44.84 94 ASP A CA 1
ATOM 749 C C . ASP A 1 94 ? -11.541 -4.041 -8.521 1.00 44.84 94 ASP A C 1
ATOM 751 O O . ASP A 1 94 ? -12.050 -4.595 -9.497 1.00 44.84 94 ASP A O 1
ATOM 755 N N . ILE A 1 95 ? -10.807 -4.737 -7.639 1.00 45.47 95 ILE A N 1
ATOM 756 C CA . ILE A 1 95 ? -10.611 -6.200 -7.726 1.00 45.47 95 ILE A CA 1
ATOM 757 C C . ILE A 1 95 ? -11.937 -6.948 -7.506 1.00 45.47 95 ILE A C 1
ATOM 759 O O . ILE A 1 95 ? -12.162 -7.991 -8.114 1.00 45.47 95 ILE A O 1
ATOM 763 N N . ALA A 1 96 ? -12.846 -6.405 -6.688 1.00 41.25 96 ALA A N 1
ATOM 764 C CA . ALA A 1 96 ? -14.166 -7.001 -6.472 1.00 41.25 96 ALA A CA 1
ATOM 765 C C . ALA A 1 96 ? -15.113 -6.831 -7.680 1.00 41.25 96 ALA A C 1
ATOM 767 O O . ALA A 1 96 ? -16.081 -7.578 -7.792 1.00 41.25 96 ALA A O 1
ATOM 768 N N . GLU A 1 97 ? -14.826 -5.886 -8.586 1.00 48.44 97 GLU A N 1
ATOM 769 C CA . GLU A 1 97 ? -15.648 -5.584 -9.770 1.00 48.44 97 GLU A CA 1
ATOM 770 C C . GLU A 1 97 ? -15.037 -6.072 -11.097 1.00 48.44 97 GLU A C 1
ATOM 772 O O . GLU A 1 97 ? -15.658 -5.915 -12.146 1.00 48.44 97 GLU A O 1
ATOM 777 N N . GLY A 1 98 ? -13.839 -6.670 -11.083 1.00 43.47 98 GLY A N 1
ATOM 778 C CA . GLY A 1 98 ? -13.212 -7.236 -12.285 1.00 43.47 98 GLY A CA 1
ATOM 779 C C . GLY A 1 98 ? -12.718 -6.207 -13.310 1.00 43.47 98 GLY A C 1
ATOM 780 O O . GLY A 1 98 ? -12.508 -6.565 -14.465 1.00 43.47 98 GLY A O 1
ATOM 781 N N . LYS A 1 99 ? -12.524 -4.943 -12.910 1.00 49.28 99 LYS A N 1
ATOM 782 C CA . LYS A 1 99 ? -12.098 -3.849 -13.807 1.00 49.28 99 LYS A CA 1
ATOM 783 C C . LYS A 1 99 ? -10.609 -3.522 -13.751 1.00 49.28 99 LYS A C 1
ATOM 785 O O . LYS A 1 99 ? -10.190 -2.628 -14.471 1.00 49.28 99 LYS A O 1
ATOM 790 N N . PHE A 1 100 ? -9.829 -4.236 -12.937 1.00 50.62 100 PHE A N 1
ATOM 791 C CA . PHE A 1 100 ? -8.406 -3.951 -12.768 1.00 50.62 100 PHE A CA 1
ATOM 792 C C . PHE A 1 100 ? -7.663 -4.100 -14.105 1.00 50.62 100 PHE A C 1
ATOM 794 O O . PHE A 1 100 ? -7.418 -5.213 -14.577 1.00 50.62 100 PHE A O 1
ATOM 801 N N . GLY A 1 101 ? -7.351 -2.964 -14.725 1.00 50.72 101 GLY A N 1
ATOM 802 C CA . GLY A 1 101 ? -6.777 -2.866 -16.061 1.00 50.72 101 GLY A CA 1
ATOM 803 C C . GLY A 1 101 ? -5.523 -1.997 -16.089 1.00 50.72 101 GLY A C 1
ATOM 804 O O . GLY A 1 101 ? -5.136 -1.368 -15.105 1.00 50.72 101 GLY A O 1
ATOM 805 N N . LEU A 1 102 ? -4.866 -1.934 -17.251 1.00 47.66 102 LEU A N 1
ATOM 806 C CA . LEU A 1 102 ? -3.657 -1.120 -17.457 1.00 47.66 102 LEU A CA 1
ATOM 807 C C . LEU A 1 102 ? -3.859 0.371 -17.114 1.00 47.66 102 LEU A C 1
ATOM 809 O O . LEU A 1 102 ? -2.897 1.048 -16.758 1.00 47.66 102 LEU A O 1
ATOM 813 N N . SER A 1 103 ? -5.095 0.873 -17.189 1.00 51.91 103 SER A N 1
ATOM 814 C CA . SER A 1 103 ? -5.470 2.242 -16.819 1.00 51.91 103 SER A CA 1
ATOM 815 C C . SER A 1 103 ? -5.229 2.554 -15.345 1.00 51.91 103 SER A C 1
ATOM 817 O O . SER A 1 103 ? -4.794 3.658 -15.026 1.00 51.91 103 SER A O 1
ATOM 819 N N . ASP A 1 104 ? -5.444 1.581 -14.464 1.00 57.06 104 ASP A N 1
ATOM 820 C CA . ASP A 1 104 ? -5.347 1.772 -13.013 1.00 57.06 104 ASP A CA 1
ATOM 821 C C . ASP A 1 104 ? -3.881 1.705 -12.572 1.00 57.06 104 ASP A C 1
ATOM 823 O O . ASP A 1 104 ? -3.423 2.469 -11.721 1.00 57.06 104 ASP A O 1
ATOM 827 N N . VAL A 1 105 ? -3.103 0.846 -13.242 1.00 51.59 105 VAL A N 1
ATOM 828 C CA . VAL A 1 105 ? -1.639 0.812 -13.131 1.00 51.59 105 VAL A CA 1
ATOM 829 C C . VAL A 1 105 ? -1.045 2.141 -13.589 1.00 51.59 105 VAL A C 1
ATOM 831 O O . VAL A 1 105 ? -0.181 2.690 -12.908 1.00 51.59 105 VAL A O 1
ATOM 834 N N . ARG A 1 106 ? -1.528 2.688 -14.709 1.00 55.25 106 ARG A N 1
ATOM 835 C CA . ARG A 1 106 ? -1.119 4.000 -15.217 1.00 55.25 106 ARG A CA 1
ATOM 836 C C . ARG A 1 106 ? -1.445 5.119 -14.232 1.00 55.25 106 ARG A C 1
ATOM 838 O O . ARG A 1 106 ? -0.595 5.971 -13.985 1.00 55.25 106 ARG A O 1
ATOM 845 N N . GLU A 1 107 ? -2.646 5.131 -13.668 1.00 53.81 107 GLU A N 1
ATOM 846 C CA . GLU A 1 107 ? -3.063 6.164 -12.718 1.00 53.81 107 GLU A CA 1
ATOM 847 C C . GLU A 1 107 ? -2.238 6.104 -11.422 1.00 53.81 107 GLU A C 1
ATOM 849 O O . GLU A 1 107 ? -1.751 7.133 -10.941 1.00 53.81 107 GLU A O 1
ATOM 854 N N . ALA A 1 108 ? -1.964 4.896 -10.920 1.00 52.22 108 ALA A N 1
ATOM 855 C CA . ALA A 1 108 ? -1.055 4.680 -9.797 1.00 52.22 108 ALA A CA 1
ATOM 856 C C . ALA A 1 108 ? 0.371 5.165 -10.115 1.00 52.22 108 ALA A C 1
ATOM 858 O O . ALA A 1 108 ? 0.993 5.850 -9.298 1.00 52.22 108 ALA A O 1
ATOM 859 N N . LEU A 1 109 ? 0.876 4.875 -11.319 1.00 50.50 109 LEU A N 1
ATOM 860 C CA . LEU A 1 109 ? 2.182 5.352 -11.773 1.00 50.50 109 LEU A CA 1
ATOM 861 C C . LEU A 1 109 ? 2.228 6.885 -11.848 1.00 50.50 109 LEU A C 1
ATOM 863 O O . LEU A 1 109 ? 3.198 7.496 -11.400 1.00 50.50 109 LEU A O 1
ATOM 867 N N . HIS A 1 110 ? 1.171 7.514 -12.365 1.00 59.81 110 HIS A N 1
ATOM 868 C CA . HIS A 1 110 ? 1.057 8.966 -12.481 1.00 59.81 110 HIS A CA 1
ATOM 869 C C . HIS A 1 110 ? 1.027 9.645 -11.103 1.00 59.81 110 HIS A C 1
ATOM 871 O O . HIS A 1 110 ? 1.715 10.644 -10.877 1.00 59.81 110 HIS A O 1
ATOM 877 N N . PHE A 1 111 ? 0.303 9.069 -10.141 1.00 56.44 111 PHE A N 1
ATOM 878 C CA . PHE A 1 111 ? 0.281 9.540 -8.757 1.00 56.44 111 PHE A CA 1
ATOM 879 C C . PHE A 1 111 ? 1.661 9.446 -8.086 1.00 56.44 111 PHE A C 1
ATOM 881 O O . PHE A 1 111 ? 2.103 10.406 -7.444 1.00 56.44 111 PHE A O 1
ATOM 888 N N . ILE A 1 112 ? 2.367 8.324 -8.267 1.00 50.44 112 ILE A N 1
ATOM 889 C CA . ILE A 1 112 ? 3.730 8.132 -7.749 1.00 50.44 112 ILE A CA 1
ATOM 890 C C . ILE A 1 112 ? 4.690 9.139 -8.394 1.00 50.44 112 ILE A C 1
ATOM 892 O O . ILE A 1 112 ? 5.407 9.828 -7.669 1.00 50.44 112 ILE A O 1
ATOM 896 N N . LYS A 1 113 ? 4.664 9.290 -9.728 1.00 56.41 113 LYS A N 1
ATOM 897 C CA . LYS A 1 113 ? 5.475 10.264 -10.487 1.00 56.41 113 LYS A CA 1
ATOM 898 C C . LYS A 1 113 ? 5.263 11.677 -9.946 1.00 56.41 113 LYS A C 1
ATOM 900 O O . LYS A 1 113 ? 6.224 12.350 -9.590 1.00 56.41 113 LYS A O 1
ATOM 905 N N . HIS A 1 114 ? 4.017 12.118 -9.802 1.00 57.50 114 HIS A N 1
ATOM 906 C CA . HIS A 1 114 ? 3.701 13.465 -9.328 1.00 57.50 114 HIS A CA 1
ATOM 907 C C . HIS A 1 114 ? 4.055 13.689 -7.844 1.00 57.50 114 HIS A C 1
ATOM 909 O O . HIS A 1 114 ? 4.534 14.765 -7.483 1.00 57.50 114 HIS A O 1
ATOM 915 N N . THR A 1 115 ? 3.896 12.675 -6.989 1.00 47.03 115 THR A N 1
ATOM 916 C CA . THR A 1 115 ? 4.284 12.750 -5.568 1.00 47.03 115 THR A CA 1
ATOM 917 C C . THR A 1 115 ? 5.804 12.785 -5.405 1.00 47.03 115 THR A C 1
ATOM 919 O O . THR A 1 115 ? 6.328 13.648 -4.705 1.00 47.03 115 THR A O 1
ATOM 922 N N . ALA A 1 116 ? 6.529 11.915 -6.110 1.00 45.19 116 ALA A N 1
ATOM 923 C CA . ALA A 1 116 ? 7.989 11.891 -6.113 1.00 45.19 116 ALA A CA 1
ATOM 924 C C . ALA A 1 116 ? 8.575 13.186 -6.693 1.00 45.19 116 ALA A C 1
ATOM 926 O O . ALA A 1 116 ? 9.496 13.752 -6.114 1.00 45.19 116 ALA A O 1
ATOM 927 N N . ILE A 1 117 ? 7.998 13.720 -7.776 1.00 49.06 117 ILE A N 1
ATOM 928 C CA . ILE A 1 117 ? 8.402 15.014 -8.342 1.00 49.06 117 ILE A CA 1
ATOM 929 C C . ILE A 1 117 ? 8.204 16.139 -7.330 1.00 49.06 117 ILE A C 1
ATOM 931 O O . ILE A 1 117 ? 9.074 16.990 -7.233 1.00 49.06 117 ILE A O 1
ATOM 935 N N . ARG A 1 118 ? 7.126 16.159 -6.541 1.00 48.56 118 ARG A N 1
ATOM 936 C CA . ARG A 1 118 ? 6.961 17.167 -5.475 1.00 48.56 118 ARG A CA 1
ATOM 937 C C . ARG A 1 118 ? 7.961 17.011 -4.329 1.00 48.56 118 ARG A C 1
ATOM 939 O O . ARG A 1 118 ? 8.302 18.001 -3.701 1.00 48.56 118 ARG A O 1
ATOM 946 N N . MET A 1 119 ? 8.437 15.795 -4.064 1.00 42.47 119 MET A N 1
ATOM 947 C CA . MET A 1 119 ? 9.480 15.555 -3.060 1.00 42.47 119 MET A CA 1
ATOM 948 C C . MET A 1 119 ? 10.892 15.878 -3.576 1.00 42.47 119 MET A C 1
ATOM 950 O O . MET A 1 119 ? 11.744 16.282 -2.793 1.00 42.47 119 MET A O 1
ATOM 954 N N . VAL A 1 120 ? 11.144 15.719 -4.881 1.00 46.34 120 VAL A N 1
ATOM 955 C CA . VAL A 1 120 ? 12.445 15.986 -5.529 1.00 46.34 120 VAL A CA 1
ATOM 956 C C . VAL A 1 120 ? 12.558 17.427 -6.037 1.00 46.34 120 VAL A C 1
ATOM 958 O O . VAL A 1 120 ? 13.655 17.971 -6.128 1.00 46.34 120 VAL A O 1
ATOM 961 N N . LYS A 1 121 ? 11.438 18.076 -6.361 1.00 41.25 121 LYS A N 1
ATOM 962 C CA . LYS A 1 121 ? 11.383 19.472 -6.794 1.00 41.25 121 LYS A CA 1
ATOM 963 C C . LYS A 1 121 ? 11.191 20.345 -5.554 1.00 41.25 121 LYS A C 1
ATOM 965 O O . LYS A 1 121 ? 10.073 20.389 -5.045 1.00 41.25 121 LYS A O 1
ATOM 970 N N . PRO A 1 122 ? 12.225 21.050 -5.062 1.00 40.91 122 PRO A N 1
ATOM 971 C CA . PRO A 1 122 ? 12.037 21.995 -3.975 1.00 40.91 122 PRO A CA 1
ATOM 972 C C . PRO A 1 122 ? 11.036 23.057 -4.428 1.00 40.91 122 PRO A C 1
ATOM 974 O O . PRO A 1 122 ? 11.244 23.777 -5.411 1.00 40.91 122 PRO A O 1
ATOM 977 N N . GLU A 1 123 ? 9.907 23.110 -3.734 1.00 46.72 123 GLU A N 1
ATOM 978 C CA . GLU A 1 123 ? 8.921 24.156 -3.904 1.00 46.72 123 GLU A CA 1
ATOM 979 C C . GLU A 1 123 ? 9.597 25.484 -3.509 1.00 46.72 123 GLU A C 1
ATOM 981 O O . GLU A 1 123 ? 10.003 25.683 -2.368 1.00 46.72 123 GLU A O 1
ATOM 986 N N . HIS A 1 124 ? 9.786 26.357 -4.508 1.00 48.62 124 HIS A N 1
ATOM 987 C CA . HIS A 1 124 ? 10.352 27.713 -4.418 1.00 48.62 124 HIS A CA 1
ATOM 988 C C . HIS A 1 124 ? 11.888 27.861 -4.323 1.00 48.62 124 HIS A C 1
ATOM 990 O O . HIS A 1 124 ? 12.402 28.523 -3.425 1.00 48.62 124 HIS A O 1
ATOM 996 N N . VAL A 1 125 ? 12.642 27.421 -5.337 1.00 49.31 125 VAL A N 1
ATOM 997 C CA . VAL A 1 125 ? 13.920 28.103 -5.642 1.00 49.31 125 VAL A CA 1
ATOM 998 C C . VAL A 1 125 ? 13.583 29.393 -6.388 1.00 49.31 125 VAL A C 1
ATOM 1000 O O . VAL A 1 125 ? 13.333 29.386 -7.595 1.00 49.31 125 VAL A O 1
ATOM 1003 N N . THR A 1 126 ? 13.493 30.509 -5.662 1.00 46.72 126 THR A N 1
ATOM 1004 C CA . THR A 1 126 ? 13.267 31.823 -6.277 1.00 46.72 126 THR A CA 1
ATOM 1005 C C . THR A 1 126 ? 14.444 32.186 -7.198 1.00 46.72 126 THR A C 1
ATOM 1007 O O . THR A 1 126 ? 15.577 31.753 -6.962 1.00 46.72 126 THR A O 1
ATOM 1010 N N . PRO A 1 127 ? 14.233 33.015 -8.240 1.00 53.72 127 PRO A N 1
ATOM 1011 C CA . PRO A 1 127 ? 15.306 33.437 -9.147 1.00 53.72 127 PRO A CA 1
ATOM 1012 C C . PRO A 1 127 ? 16.513 34.075 -8.440 1.00 53.72 127 PRO A C 1
ATOM 1014 O O . PRO A 1 127 ? 17.615 34.052 -8.982 1.00 53.72 127 PRO A O 1
ATOM 1017 N N . SER A 1 128 ? 16.321 34.618 -7.229 1.00 53.81 128 SER A N 1
ATOM 1018 C CA . SER A 1 128 ? 17.401 35.137 -6.386 1.00 53.81 128 SER A CA 1
ATOM 1019 C C . SER A 1 128 ? 18.328 34.031 -5.881 1.00 53.81 128 SER A C 1
ATOM 1021 O O . SER A 1 128 ? 19.533 34.164 -6.053 1.00 53.81 128 SER A O 1
ATOM 1023 N N . PHE A 1 129 ? 17.794 32.911 -5.376 1.00 50.00 129 PHE A N 1
ATOM 1024 C CA . PHE A 1 129 ? 18.606 31.785 -4.895 1.00 50.00 129 PHE A CA 1
ATOM 1025 C C . PHE A 1 129 ? 19.445 31.157 -6.010 1.00 50.00 129 PHE A C 1
ATOM 1027 O O . PHE A 1 129 ? 20.615 30.852 -5.801 1.00 50.00 129 PHE A O 1
ATOM 1034 N N . LYS A 1 130 ? 18.882 31.026 -7.219 1.00 55.78 130 LYS A N 1
ATOM 1035 C CA . LYS A 1 130 ? 19.628 30.520 -8.380 1.00 55.78 130 LYS A CA 1
ATOM 1036 C C . LYS A 1 130 ? 20.774 31.459 -8.772 1.00 55.78 130 LYS A C 1
ATOM 1038 O O . LYS A 1 130 ? 21.891 31.015 -8.992 1.00 55.78 130 LYS A O 1
ATOM 1043 N N . LYS A 1 131 ? 20.510 32.768 -8.799 1.00 67.81 131 LYS A N 1
ATOM 1044 C CA . LYS A 1 131 ? 21.508 33.783 -9.161 1.00 67.81 131 LYS A CA 1
ATOM 1045 C C . LYS A 1 131 ? 22.635 33.900 -8.129 1.00 67.81 131 LYS A C 1
ATOM 1047 O O . LYS A 1 131 ? 23.766 34.210 -8.488 1.00 67.81 131 LYS A O 1
ATOM 1052 N N . GLU A 1 132 ? 22.325 33.673 -6.858 1.00 61.88 132 GLU A N 1
ATOM 1053 C CA . GLU A 1 132 ? 23.289 33.714 -5.758 1.00 61.88 132 GLU A CA 1
ATOM 1054 C C . GLU A 1 132 ? 24.191 32.471 -5.760 1.00 61.88 132 GLU A C 1
ATOM 1056 O O . GLU A 1 132 ? 25.411 32.612 -5.679 1.00 61.88 132 GLU A O 1
ATOM 1061 N N . ALA A 1 133 ? 23.619 31.288 -6.014 1.00 54.38 133 ALA A N 1
ATOM 1062 C CA . ALA A 1 133 ? 24.373 30.053 -6.236 1.00 54.38 133 ALA A CA 1
ATOM 1063 C C . ALA A 1 133 ? 25.280 30.131 -7.482 1.00 54.38 133 ALA A C 1
ATOM 1065 O O . ALA A 1 133 ? 26.461 29.790 -7.411 1.00 54.38 133 ALA A O 1
ATOM 1066 N N . ASP A 1 134 ? 24.769 30.665 -8.599 1.00 64.25 134 ASP A N 1
ATOM 1067 C CA . ASP A 1 134 ? 25.541 30.854 -9.837 1.00 64.25 134 ASP A CA 1
ATOM 1068 C C . ASP A 1 134 ? 26.718 31.833 -9.637 1.00 64.25 134 ASP A C 1
ATOM 1070 O O . ASP A 1 134 ? 27.793 31.668 -10.223 1.00 64.25 134 ASP A O 1
ATOM 1074 N N . ASN A 1 135 ? 26.535 32.860 -8.799 1.00 67.75 135 ASN A N 1
ATOM 1075 C CA . ASN A 1 135 ? 27.583 33.827 -8.473 1.00 67.75 135 ASN A CA 1
ATOM 1076 C C . ASN A 1 135 ? 28.644 33.250 -7.527 1.00 67.75 135 ASN A C 1
ATOM 1078 O O . ASN A 1 135 ? 29.824 33.544 -7.724 1.00 67.75 135 ASN A O 1
ATOM 1082 N N . GLN A 1 136 ? 28.260 32.432 -6.541 1.00 59.19 136 GLN A N 1
ATOM 1083 C CA . GLN A 1 136 ? 29.217 31.739 -5.670 1.00 59.19 136 GLN A CA 1
ATOM 1084 C C . GLN A 1 136 ? 30.089 30.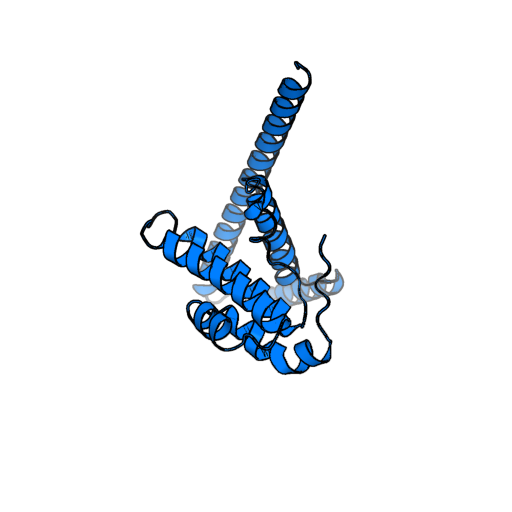763 -6.463 1.00 59.19 136 GLN A C 1
ATOM 1086 O O . GLN A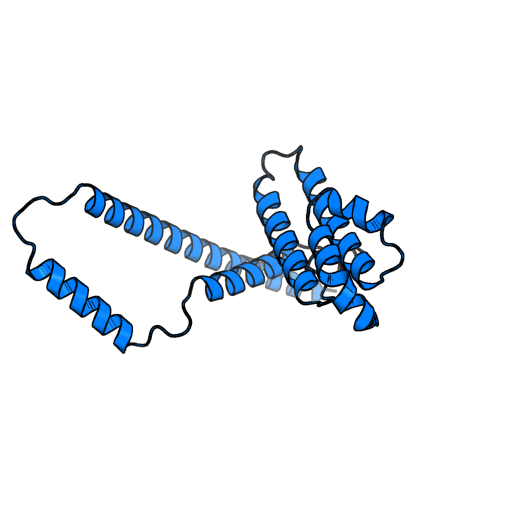 1 136 ? 31.313 30.843 -6.384 1.00 59.19 136 GLN A O 1
ATOM 1091 N N . TYR A 1 137 ? 29.481 29.939 -7.319 1.00 51.41 137 TYR A N 1
ATOM 1092 C CA . TYR A 1 137 ? 30.219 29.011 -8.177 1.00 51.41 137 TYR A CA 1
ATOM 1093 C C . TYR A 1 137 ? 31.206 29.743 -9.099 1.00 51.41 137 TYR A C 1
ATOM 1095 O O . TYR A 1 137 ? 32.373 29.372 -9.209 1.00 51.41 137 TYR A O 1
ATOM 1103 N N . ARG A 1 138 ? 30.781 30.862 -9.705 1.00 57.66 138 ARG A N 1
ATOM 1104 C CA . ARG A 1 138 ? 31.647 31.676 -10.571 1.00 57.66 138 ARG A CA 1
ATOM 1105 C C . ARG A 1 138 ? 32.820 32.311 -9.813 1.00 57.66 138 ARG A C 1
ATOM 1107 O O . ARG A 1 138 ? 33.895 32.469 -10.397 1.00 57.66 138 ARG A O 1
ATOM 1114 N N . GLN A 1 139 ? 32.641 32.692 -8.548 1.00 60.03 139 GLN A N 1
ATOM 1115 C CA . GLN A 1 139 ? 33.726 33.219 -7.710 1.00 60.03 139 GLN A CA 1
ATOM 1116 C C . GLN A 1 139 ? 34.744 32.131 -7.349 1.00 60.03 139 GLN A C 1
ATOM 1118 O O . GLN A 1 139 ? 35.948 32.382 -7.419 1.00 60.03 139 GLN A O 1
ATOM 1123 N N . GLU A 1 140 ? 34.282 30.916 -7.060 1.00 55.69 140 GLU A N 1
ATOM 1124 C CA . GLU A 1 140 ? 35.141 29.763 -6.767 1.00 55.69 140 GLU A CA 1
ATOM 1125 C C . GLU A 1 140 ? 35.956 29.330 -7.999 1.00 55.69 140 GLU A C 1
ATOM 1127 O O . GLU A 1 140 ? 37.174 29.158 -7.907 1.00 55.69 140 GLU A O 1
ATOM 1132 N N . THR A 1 141 ? 35.344 29.291 -9.189 1.00 56.38 141 THR A N 1
ATOM 1133 C CA . THR A 1 141 ? 36.040 28.916 -10.436 1.00 56.38 141 THR A CA 1
ATOM 1134 C C . THR A 1 141 ? 36.982 29.996 -10.975 1.00 56.38 141 THR A C 1
ATOM 1136 O O . THR A 1 141 ? 37.905 29.690 -11.724 1.00 56.38 141 THR A O 1
ATOM 1139 N N . THR A 1 142 ? 36.779 31.272 -10.621 1.00 56.84 142 THR A N 1
ATOM 1140 C CA . THR A 1 142 ? 37.657 32.372 -11.082 1.00 56.84 142 THR A CA 1
ATOM 1141 C C . THR A 1 142 ? 38.965 32.438 -10.284 1.00 56.84 142 THR A C 1
ATOM 1143 O O . THR A 1 142 ? 39.972 32.928 -10.794 1.00 56.84 142 THR A O 1
ATOM 1146 N N . HIS A 1 143 ? 38.989 31.903 -9.060 1.00 50.00 143 HIS A N 1
ATOM 1147 C CA . HIS A 1 143 ? 40.204 31.821 -8.240 1.00 50.00 143 HIS A CA 1
ATOM 1148 C C . HIS A 1 143 ? 40.977 30.504 -8.396 1.00 50.00 143 HIS A C 1
ATOM 1150 O O . HIS A 1 143 ? 42.124 30.422 -7.957 1.00 50.00 143 HIS A O 1
ATOM 1156 N N . GLN A 1 144 ? 40.404 29.506 -9.070 1.00 48.34 144 GLN A N 1
ATOM 1157 C CA . GLN A 1 144 ? 41.055 28.233 -9.361 1.00 48.34 144 GLN A CA 1
ATOM 1158 C C . GLN A 1 144 ? 41.310 28.079 -10.860 1.00 48.34 144 GLN A C 1
ATOM 1160 O O . GLN A 1 144 ? 40.615 27.356 -11.565 1.00 48.34 144 GLN A O 1
ATOM 1165 N N . ASN A 1 145 ? 42.372 28.711 -11.354 1.00 47.81 145 ASN A N 1
ATOM 1166 C CA . ASN A 1 145 ? 43.061 28.152 -12.509 1.00 47.81 145 ASN A CA 1
ATOM 1167 C C . ASN A 1 145 ? 44.571 28.308 -12.339 1.00 47.81 145 ASN A C 1
ATOM 1169 O O . ASN A 1 145 ? 45.132 29.360 -12.635 1.00 47.81 145 ASN A O 1
ATOM 1173 N N . THR A 1 146 ? 45.204 27.286 -11.758 1.00 51.81 146 THR A N 1
ATOM 1174 C CA . THR A 1 146 ? 46.299 26.484 -12.346 1.00 51.81 146 THR A CA 1
ATOM 1175 C C . THR A 1 146 ? 46.849 25.539 -11.257 1.00 51.81 146 THR A C 1
ATOM 1177 O O . THR A 1 146 ? 47.949 25.748 -10.760 1.00 51.81 146 THR A O 1
ATOM 1180 N N . SER A 1 147 ? 46.096 24.512 -10.847 1.00 54.34 147 SER A N 1
ATOM 1181 C CA . SER A 1 147 ? 46.668 23.296 -10.232 1.00 54.34 147 SER A CA 1
ATOM 1182 C C . SER A 1 147 ? 45.595 22.213 -10.085 1.00 54.34 147 SER A C 1
ATOM 1184 O O . SER A 1 147 ? 44.613 22.434 -9.386 1.00 54.34 147 SER A O 1
ATOM 1186 N N . GLU A 1 148 ? 45.821 21.072 -10.744 1.00 56.69 148 GLU A N 1
ATOM 1187 C CA . GLU A 1 148 ? 45.126 19.778 -10.602 1.00 56.69 148 GLU A CA 1
ATOM 1188 C C . GLU A 1 148 ? 43.589 19.772 -10.679 1.00 56.69 148 GLU A C 1
ATOM 1190 O O . GLU A 1 148 ? 42.873 19.957 -9.698 1.00 56.69 148 GLU A O 1
ATOM 1195 N N . ILE A 1 149 ? 43.074 19.423 -11.862 1.00 54.31 149 ILE A N 1
ATOM 1196 C CA . ILE A 1 149 ? 41.701 18.930 -12.013 1.00 54.31 149 ILE A CA 1
ATOM 1197 C C . ILE A 1 149 ? 41.640 17.564 -11.315 1.00 54.31 149 ILE A C 1
ATOM 1199 O O . ILE A 1 149 ? 42.205 16.583 -11.799 1.00 54.31 149 ILE A O 1
ATOM 1203 N N . SER A 1 150 ? 40.999 17.522 -10.145 1.00 65.56 150 SER A N 1
ATOM 1204 C CA . SER A 1 150 ? 40.770 16.290 -9.388 1.00 65.56 150 SER A CA 1
ATOM 1205 C C . SER A 1 150 ? 39.882 15.323 -10.195 1.00 65.56 150 SER A C 1
ATOM 1207 O O . SER A 1 150 ? 38.880 15.772 -10.763 1.00 65.56 150 SER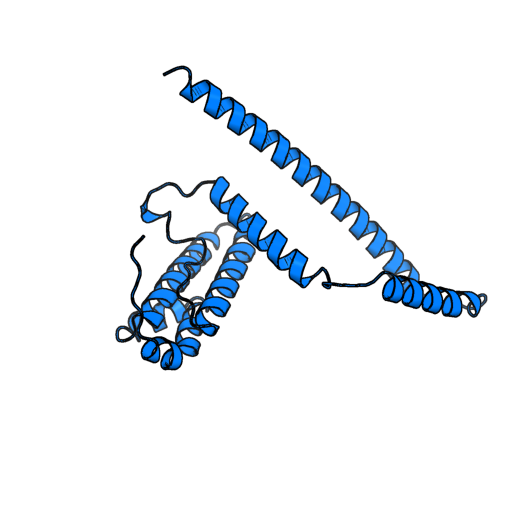 A O 1
ATOM 1209 N N . PRO A 1 151 ? 40.179 14.007 -10.210 1.00 62.59 151 PRO A N 1
ATOM 1210 C CA . PRO A 1 151 ? 39.404 12.984 -10.928 1.00 62.59 151 PRO A CA 1
ATOM 1211 C C . PRO A 1 151 ? 37.895 12.974 -10.624 1.00 62.59 151 PRO A C 1
ATOM 1213 O O . PRO A 1 151 ? 37.102 12.459 -11.410 1.00 62.59 151 PRO A O 1
ATOM 1216 N N . GLU A 1 152 ? 37.492 13.531 -9.483 1.00 61.50 152 GLU A N 1
ATOM 1217 C CA . GLU A 1 152 ? 36.106 13.602 -9.015 1.00 61.50 152 GLU A CA 1
ATOM 1218 C C . GLU A 1 152 ? 35.237 14.562 -9.851 1.00 61.50 152 GLU A C 1
ATOM 1220 O O . GLU A 1 152 ? 34.086 14.248 -10.154 1.00 61.50 152 GLU A O 1
ATOM 1225 N N . ASN A 1 153 ? 35.801 15.676 -10.332 1.00 60.19 153 ASN A N 1
ATOM 1226 C CA . ASN A 1 153 ? 35.054 16.667 -11.119 1.00 60.19 153 ASN A CA 1
ATOM 1227 C C . ASN A 1 153 ? 34.735 16.156 -12.535 1.00 60.19 153 ASN A C 1
ATOM 1229 O O . ASN A 1 153 ? 33.645 16.394 -13.053 1.00 60.19 153 ASN A O 1
ATOM 1233 N N . GLU A 1 154 ? 35.643 15.381 -13.136 1.00 69.31 154 GLU A N 1
ATOM 1234 C CA . GLU A 1 154 ? 35.385 14.708 -14.417 1.00 69.31 154 GLU A CA 1
ATOM 1235 C C . GLU A 1 154 ? 34.348 13.583 -14.286 1.00 69.31 154 GLU A C 1
ATOM 1237 O O . GLU A 1 154 ? 33.608 13.292 -15.232 1.00 69.31 154 GLU A O 1
ATOM 1242 N N . LEU A 1 155 ? 34.293 12.924 -13.123 1.00 74.69 155 LEU A N 1
ATOM 1243 C CA . LEU A 1 155 ? 33.316 11.875 -12.851 1.00 74.69 155 LEU A CA 1
ATOM 1244 C C . LEU A 1 155 ? 31.907 12.469 -12.749 1.00 74.69 155 LEU A C 1
ATOM 1246 O O . LEU A 1 155 ? 30.992 11.964 -13.400 1.00 74.69 155 LEU A O 1
ATOM 1250 N N . MET A 1 156 ? 31.762 13.579 -12.022 1.00 66.94 156 MET A N 1
ATOM 1251 C CA . MET A 1 156 ? 30.496 14.299 -11.875 1.00 66.94 156 MET A CA 1
ATOM 1252 C C . MET A 1 156 ? 29.953 14.791 -13.223 1.00 66.94 156 MET A C 1
ATOM 1254 O O . MET A 1 156 ? 28.798 14.527 -13.552 1.00 66.94 156 MET A O 1
ATOM 1258 N N . GLU A 1 157 ? 30.790 15.397 -14.069 1.00 75.44 157 GLU A N 1
ATOM 1259 C CA . GLU A 1 157 ? 30.364 15.859 -15.399 1.00 75.44 157 GLU A CA 1
ATOM 1260 C C . GLU A 1 157 ? 29.939 14.687 -16.312 1.00 75.44 157 GLU A C 1
ATOM 1262 O O . GLU A 1 157 ? 28.973 14.775 -17.081 1.00 75.44 157 GLU A O 1
ATOM 1267 N N . ARG A 1 158 ? 30.606 13.526 -16.197 1.00 79.69 158 ARG A N 1
ATOM 1268 C CA . ARG A 1 158 ? 30.185 12.299 -16.896 1.00 79.69 158 ARG A CA 1
ATOM 1269 C C . ARG A 1 158 ? 28.850 11.765 -16.387 1.00 79.69 158 ARG A C 1
ATOM 1271 O O . ARG A 1 158 ? 28.080 11.237 -17.193 1.00 79.69 158 ARG A O 1
ATOM 1278 N N . GLU A 1 159 ? 28.584 11.843 -15.088 1.00 80.94 159 GLU A N 1
ATOM 1279 C CA . GLU A 1 159 ? 27.327 11.378 -14.502 1.00 80.94 159 GLU A CA 1
ATOM 1280 C C . GLU A 1 159 ? 26.156 12.293 -14.858 1.00 80.94 159 GLU A C 1
ATOM 1282 O O . GLU A 1 159 ? 25.125 11.789 -15.306 1.00 80.94 159 GLU A O 1
ATOM 1287 N N . GLU A 1 160 ? 26.328 13.614 -14.820 1.00 74.69 160 GLU A N 1
ATOM 1288 C CA . GLU A 1 160 ? 25.313 14.569 -15.287 1.00 74.69 160 GLU A CA 1
ATOM 1289 C C . GLU A 1 160 ? 24.984 14.374 -16.774 1.00 74.69 160 GLU A C 1
ATOM 1291 O O . GLU A 1 160 ? 23.817 14.364 -17.187 1.00 74.69 160 GLU A O 1
ATOM 1296 N N . LYS A 1 161 ? 26.002 14.109 -17.602 1.00 76.62 161 LYS A N 1
ATOM 1297 C CA . LYS A 1 161 ? 25.795 13.798 -19.020 1.00 76.62 161 LYS A CA 1
ATOM 1298 C C . LYS A 1 161 ? 25.052 12.473 -19.224 1.00 76.62 161 LYS A C 1
ATOM 1300 O O . LYS A 1 161 ? 24.208 12.376 -20.111 1.00 76.62 161 LYS A O 1
ATOM 1305 N N . LYS A 1 162 ? 25.307 11.451 -18.400 1.00 76.88 162 LYS A N 1
ATOM 1306 C CA . LYS A 1 162 ? 24.531 10.196 -18.430 1.00 76.88 162 LYS A CA 1
ATOM 1307 C C . LYS A 1 162 ? 23.085 10.418 -17.981 1.00 76.88 162 LYS A C 1
ATOM 1309 O O . LYS A 1 162 ? 22.174 9.889 -18.615 1.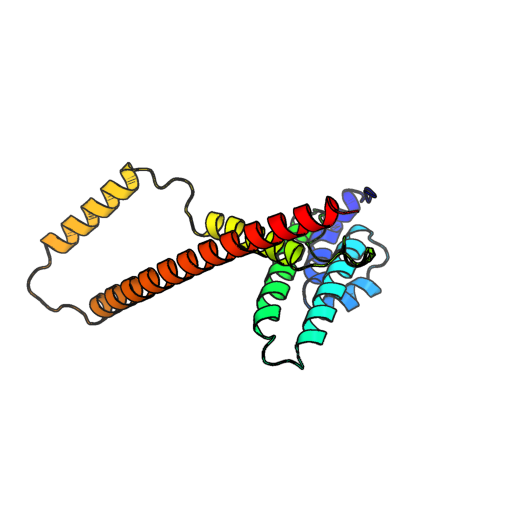00 76.88 162 LYS A O 1
ATOM 1314 N N . LEU A 1 163 ? 22.872 11.208 -16.931 1.00 61.16 163 LEU A N 1
ATOM 1315 C CA . LEU A 1 163 ? 21.547 11.519 -16.395 1.00 61.16 163 LEU A CA 1
ATOM 1316 C C . LEU A 1 163 ? 20.702 12.318 -17.387 1.00 61.16 163 LEU A C 1
ATOM 1318 O O . LEU A 1 163 ? 19.543 11.972 -17.591 1.00 61.16 163 LEU A O 1
ATOM 1322 N N . SER A 1 164 ? 21.276 13.311 -18.071 1.00 70.31 164 SER A N 1
ATOM 1323 C CA . SER A 1 164 ? 20.557 14.072 -19.106 1.00 70.31 164 SER A CA 1
ATOM 1324 C C . SER A 1 164 ? 20.112 13.196 -20.283 1.00 70.31 164 SER A C 1
ATOM 1326 O O . SER A 1 164 ? 18.975 13.313 -20.738 1.00 70.31 164 SER A O 1
ATOM 1328 N N . VAL A 1 165 ? 20.949 12.249 -20.726 1.00 77.75 165 VAL A N 1
ATOM 1329 C CA . VAL A 1 165 ? 20.583 11.274 -21.771 1.00 77.75 165 VAL A CA 1
ATOM 1330 C C . VAL A 1 165 ? 19.461 10.341 -21.308 1.00 77.75 165 VAL A C 1
ATOM 1332 O O . VAL A 1 165 ? 18.554 10.036 -22.085 1.00 77.75 165 VAL A O 1
ATOM 1335 N N . LEU A 1 166 ? 19.496 9.884 -20.052 1.00 72.25 166 LEU A N 1
ATOM 1336 C CA . LEU A 1 166 ? 18.423 9.063 -19.487 1.00 72.25 166 LEU A CA 1
ATOM 1337 C C . LEU A 1 166 ? 17.115 9.849 -19.373 1.00 72.25 166 LEU A C 1
ATOM 1339 O O . LEU A 1 166 ? 16.067 9.315 -19.721 1.00 72.25 166 LEU A O 1
ATOM 1343 N N . PHE A 1 167 ? 17.180 11.116 -18.964 1.00 68.31 167 PHE A N 1
ATOM 1344 C CA . PHE A 1 167 ? 16.011 11.985 -18.852 1.00 68.31 167 PHE A CA 1
ATOM 1345 C C . PHE A 1 167 ? 15.324 12.178 -20.207 1.00 68.31 167 PHE A C 1
ATOM 1347 O O . PHE A 1 167 ? 14.117 11.984 -20.321 1.00 68.31 167 PHE A O 1
ATOM 1354 N N . HIS A 1 168 ? 16.107 12.438 -21.257 1.00 70.62 168 HIS A N 1
ATOM 1355 C CA . HIS A 1 168 ? 15.584 12.581 -22.617 1.00 70.62 168 HIS A CA 1
ATOM 1356 C C . HIS A 1 168 ? 14.962 11.279 -23.148 1.00 70.62 168 HIS A C 1
ATOM 1358 O O . HIS A 1 168 ? 13.956 11.307 -23.850 1.00 70.62 168 HIS A O 1
ATOM 1364 N N . ARG A 1 169 ? 15.523 10.114 -22.788 1.00 75.38 169 ARG A N 1
ATOM 1365 C CA . ARG A 1 169 ? 14.949 8.809 -23.158 1.00 75.38 169 ARG A CA 1
ATOM 1366 C C . ARG A 1 169 ? 13.635 8.521 -22.432 1.00 75.38 169 ARG A C 1
ATOM 1368 O O . ARG A 1 169 ? 12.749 7.912 -23.022 1.00 75.38 169 ARG A O 1
ATOM 1375 N N . VAL A 1 170 ? 13.522 8.927 -21.169 1.00 62.84 170 VAL A N 1
ATOM 1376 C CA . VAL A 1 170 ? 12.278 8.804 -20.395 1.00 62.84 170 VAL A CA 1
ATOM 1377 C C . VAL A 1 170 ? 11.193 9.702 -20.987 1.00 62.84 170 VAL A C 1
ATOM 1379 O O . VAL A 1 170 ? 10.065 9.252 -21.144 1.00 62.84 170 VAL A O 1
ATOM 1382 N N . GLU A 1 171 ? 11.541 10.925 -21.383 1.00 74.25 171 GLU A N 1
ATOM 1383 C CA . GLU A 1 171 ? 10.616 11.865 -22.029 1.00 74.25 171 GLU A CA 1
ATOM 1384 C C . GLU A 1 171 ? 10.124 11.350 -23.397 1.00 74.25 171 GLU A C 1
ATOM 1386 O O . GLU A 1 171 ? 8.929 11.392 -23.681 1.00 74.25 171 GLU A O 1
ATOM 1391 N N . ASP A 1 172 ? 11.006 10.752 -24.208 1.00 81.31 172 ASP A N 1
ATOM 1392 C CA . ASP A 1 172 ? 10.627 10.102 -25.476 1.00 81.31 172 ASP A CA 1
ATOM 1393 C C . ASP A 1 172 ? 9.669 8.910 -25.275 1.00 81.31 172 ASP A C 1
ATOM 1395 O O . ASP A 1 172 ? 8.758 8.689 -26.075 1.00 81.31 172 ASP A O 1
ATOM 1399 N N . GLN A 1 173 ? 9.843 8.140 -24.196 1.00 72.25 173 GLN A N 1
ATOM 1400 C CA . GLN A 1 173 ? 8.928 7.046 -23.854 1.00 72.25 173 GLN A CA 1
ATOM 1401 C C . GLN A 1 173 ? 7.559 7.564 -23.393 1.00 72.25 173 GLN A C 1
ATOM 1403 O O . GLN A 1 173 ? 6.549 6.992 -23.790 1.00 72.25 173 GLN A O 1
ATOM 1408 N N . ASP A 1 174 ? 7.521 8.646 -22.609 1.00 73.56 174 ASP A N 1
ATOM 1409 C CA . ASP A 1 174 ? 6.283 9.296 -22.141 1.00 73.56 174 ASP A CA 1
ATOM 1410 C C . ASP A 1 174 ? 5.437 9.767 -23.339 1.00 73.56 174 ASP A C 1
ATOM 1412 O O . ASP A 1 174 ? 4.238 9.504 -23.409 1.00 73.56 174 ASP A O 1
ATOM 1416 N N . ASN A 1 175 ? 6.086 10.361 -24.346 1.00 82.44 175 ASN A N 1
ATOM 1417 C CA . ASN A 1 175 ? 5.420 10.809 -25.572 1.00 82.44 175 ASN A CA 1
ATOM 1418 C C . ASN A 1 175 ? 4.833 9.643 -26.386 1.00 82.44 175 ASN A C 1
ATOM 1420 O O . ASN A 1 175 ? 3.701 9.732 -26.858 1.00 82.44 175 ASN A O 1
ATOM 1424 N N . LYS A 1 176 ? 5.562 8.525 -26.511 1.00 80.94 176 LYS A N 1
ATOM 1425 C CA . LYS A 1 176 ? 5.061 7.312 -27.187 1.00 80.94 176 LYS A CA 1
ATOM 1426 C C . LYS A 1 176 ? 3.893 6.668 -26.449 1.00 80.94 176 LYS A C 1
ATOM 1428 O O . LYS A 1 176 ? 2.992 6.129 -27.082 1.00 80.94 176 LYS A O 1
ATOM 1433 N N . ILE A 1 177 ? 3.915 6.702 -25.117 1.00 73.75 177 ILE A N 1
ATOM 1434 C CA . ILE A 1 177 ? 2.809 6.200 -24.300 1.00 73.75 177 ILE A CA 1
ATOM 1435 C C . ILE A 1 177 ? 1.560 7.051 -24.548 1.00 73.75 177 ILE A C 1
ATOM 1437 O O . ILE A 1 177 ? 0.501 6.482 -24.789 1.00 73.75 177 ILE A O 1
ATOM 1441 N N . HIS A 1 178 ? 1.683 8.379 -24.589 1.00 77.19 178 HIS A N 1
ATOM 1442 C CA . HIS A 1 178 ? 0.557 9.258 -24.917 1.00 77.19 178 HIS A CA 1
ATOM 1443 C C . HIS A 1 178 ? -0.014 9.018 -26.322 1.00 77.19 178 HIS A C 1
ATOM 1445 O O . HIS A 1 178 ? -1.230 8.951 -26.476 1.00 77.19 178 HIS A O 1
ATOM 1451 N N . GLU A 1 179 ? 0.836 8.810 -27.331 1.00 86.62 179 GLU A N 1
ATOM 1452 C CA . GLU A 1 179 ? 0.378 8.488 -28.691 1.00 86.62 179 GLU A CA 1
ATOM 1453 C C . GLU A 1 179 ? -0.427 7.174 -28.734 1.00 86.62 179 GLU A C 1
ATOM 1455 O O . GLU A 1 179 ? -1.495 7.109 -29.345 1.00 86.62 179 GLU A O 1
ATOM 1460 N N . LEU A 1 180 ? 0.039 6.139 -28.026 1.00 81.06 180 LEU A N 1
ATOM 1461 C CA . LEU A 1 180 ? -0.669 4.859 -27.925 1.00 81.06 180 LEU A CA 1
ATOM 1462 C C . LEU A 1 180 ? -2.000 4.982 -27.173 1.00 81.06 180 LEU A C 1
ATOM 1464 O O . LEU A 1 180 ? -2.973 4.314 -27.519 1.00 81.06 180 LEU A O 1
ATOM 1468 N N . GLU A 1 181 ? -2.065 5.823 -26.143 1.00 78.62 181 GLU A N 1
ATOM 1469 C CA . GLU A 1 181 ? -3.302 6.081 -25.402 1.00 78.62 181 GLU A CA 1
ATOM 1470 C C . GLU A 1 181 ? -4.368 6.747 -26.269 1.00 78.62 181 GLU A C 1
ATOM 1472 O O . GLU A 1 181 ? -5.536 6.347 -26.216 1.00 78.62 181 GLU A O 1
ATOM 1477 N N . ASP A 1 182 ? -3.965 7.709 -27.098 1.00 88.94 182 ASP A N 1
ATOM 1478 C CA . ASP A 1 182 ? -4.850 8.371 -28.052 1.00 88.94 182 ASP A CA 1
ATOM 1479 C C . ASP A 1 182 ? -5.364 7.384 -29.113 1.00 88.94 182 ASP A C 1
ATOM 1481 O O . ASP A 1 182 ? -6.555 7.384 -29.446 1.00 88.94 182 ASP A O 1
ATOM 1485 N N . GLU A 1 183 ? -4.504 6.483 -29.604 1.00 88.38 183 GLU A N 1
ATOM 1486 C CA . GLU A 1 183 ? -4.892 5.444 -30.564 1.00 88.38 183 GLU A CA 1
ATOM 1487 C C . GLU A 1 183 ? -5.889 4.444 -29.955 1.00 88.38 183 GLU A C 1
ATOM 1489 O O . GLU A 1 183 ? -6.926 4.142 -30.558 1.00 88.38 183 GLU A O 1
ATOM 1494 N N . VAL A 1 184 ? -5.637 3.985 -28.726 1.00 80.25 184 VAL A N 1
ATOM 1495 C CA . VAL A 1 184 ? -6.554 3.103 -27.987 1.00 80.25 184 VAL A CA 1
ATOM 1496 C C . VAL A 1 184 ? -7.899 3.792 -27.734 1.00 80.25 184 VAL A C 1
ATOM 1498 O O . VAL A 1 184 ? -8.954 3.175 -27.911 1.00 80.25 184 VAL A O 1
ATOM 1501 N N . HIS A 1 185 ? -7.896 5.078 -27.374 1.00 82.25 185 HIS A N 1
ATOM 1502 C CA . HIS A 1 185 ? -9.121 5.853 -27.170 1.00 82.25 185 HIS A CA 1
ATOM 1503 C C . HIS A 1 185 ? -9.931 6.009 -28.470 1.00 82.25 185 HIS A C 1
ATOM 1505 O O . HIS A 1 185 ? -11.161 5.859 -28.474 1.00 82.25 185 HIS A O 1
ATOM 1511 N N . LEU A 1 186 ? -9.255 6.251 -29.598 1.00 84.94 186 LEU A N 1
ATOM 1512 C CA . LEU A 1 186 ? -9.885 6.327 -30.917 1.00 84.94 186 LEU A CA 1
ATOM 1513 C C . LEU A 1 186 ? -10.510 4.985 -31.328 1.00 84.94 186 LEU A C 1
ATOM 1515 O O . LEU A 1 186 ? -11.628 4.963 -31.851 1.00 84.94 186 LEU A O 1
ATOM 1519 N N . LEU A 1 187 ? -9.817 3.871 -31.080 1.00 80.31 187 LEU A N 1
ATOM 1520 C CA . LEU A 1 187 ? -10.317 2.526 -31.373 1.00 80.31 187 LEU A CA 1
ATOM 1521 C C . LEU A 1 187 ? -11.558 2.187 -30.537 1.00 80.31 187 LEU A C 1
ATOM 1523 O O . LEU A 1 187 ? -12.565 1.765 -31.103 1.00 80.31 187 LEU A O 1
ATOM 1527 N N . ASN A 1 188 ? -11.542 2.461 -29.230 1.00 74.56 188 ASN A N 1
ATOM 1528 C CA . ASN A 1 188 ? -12.709 2.248 -28.365 1.00 74.56 188 ASN A CA 1
ATOM 1529 C C . ASN A 1 188 ? -13.920 3.092 -28.786 1.00 74.56 188 ASN A C 1
ATOM 1531 O O . ASN A 1 188 ? -15.052 2.611 -28.775 1.00 74.56 188 ASN A O 1
ATOM 1535 N N . THR A 1 189 ? -13.695 4.336 -29.213 1.00 83.06 189 THR A N 1
ATOM 1536 C CA . THR A 1 189 ? -14.773 5.207 -29.705 1.00 83.06 189 THR A CA 1
ATOM 1537 C C . THR A 1 189 ? -15.386 4.675 -31.010 1.00 83.06 189 THR A C 1
ATOM 1539 O O . THR A 1 189 ? -16.604 4.716 -31.181 1.00 83.06 189 THR A O 1
ATOM 1542 N N . LYS A 1 190 ? -14.569 4.127 -31.924 1.00 82.00 190 LYS A N 1
ATOM 1543 C CA . LYS A 1 190 ? -15.052 3.501 -33.172 1.00 82.00 190 LYS A CA 1
ATOM 1544 C C . LYS A 1 190 ? -15.850 2.222 -32.923 1.00 82.00 190 LYS A C 1
ATOM 1546 O O . LYS A 1 190 ? -16.823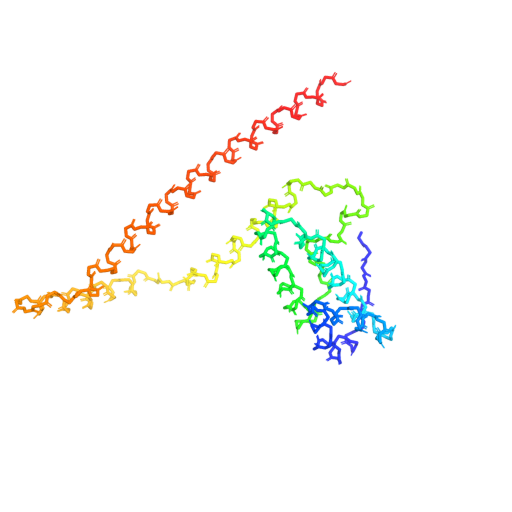 1.978 -33.624 1.00 82.00 190 LYS A O 1
ATOM 1551 N N . ILE A 1 191 ? -15.453 1.418 -31.939 1.00 77.50 191 ILE A N 1
ATOM 1552 C CA . ILE A 1 191 ? -16.167 0.185 -31.581 1.00 77.50 191 ILE A CA 1
ATOM 1553 C C . ILE A 1 191 ? -17.560 0.515 -31.020 1.00 77.50 191 ILE A C 1
ATOM 1555 O O . ILE A 1 191 ? -18.550 -0.026 -31.497 1.00 77.50 191 ILE A O 1
ATOM 1559 N N . ASN A 1 192 ? -17.660 1.483 -30.105 1.00 70.94 192 ASN A N 1
ATOM 1560 C CA . ASN A 1 192 ? -18.920 1.844 -29.436 1.00 70.94 192 ASN A CA 1
ATOM 1561 C C . ASN A 1 192 ? -19.905 2.654 -30.302 1.00 70.94 192 ASN A C 1
ATOM 1563 O O . ASN A 1 192 ? -21.010 2.947 -29.859 1.00 70.94 192 ASN A O 1
ATOM 1567 N N . THR A 1 193 ? -19.506 3.073 -31.506 1.00 71.94 193 THR A N 1
ATOM 1568 C CA . THR A 1 193 ? -20.371 3.803 -32.455 1.00 71.94 193 THR A CA 1
ATOM 1569 C C . THR A 1 193 ? -20.908 2.915 -33.581 1.00 71.94 193 THR A C 1
ATOM 1571 O O . THR A 1 193 ? -21.690 3.387 -34.405 1.00 71.94 193 THR A O 1
ATOM 1574 N N . HIS A 1 194 ? -20.506 1.639 -33.614 1.00 57.72 194 HIS A N 1
ATOM 1575 C CA . HIS A 1 194 ? -20.966 0.634 -34.574 1.00 57.72 194 HIS A CA 1
ATOM 1576 C C . HIS A 1 194 ? -21.860 -0.466 -33.954 1.00 57.72 194 HIS A C 1
ATOM 1578 O O . HIS A 1 194 ? -22.216 -1.405 -34.669 1.00 57.72 194 HIS A O 1
ATOM 1584 N N . GLU A 1 195 ? -22.256 -0.331 -32.681 1.00 49.69 195 GLU A N 1
ATOM 1585 C CA . GLU A 1 195 ? -23.404 -1.028 -32.059 1.00 49.69 195 GLU A CA 1
ATOM 1586 C C . GLU A 1 195 ? -24.652 -0.133 -32.057 1.00 49.69 195 GLU A C 1
ATOM 1588 O O . GLU A 1 195 ? -25.761 -0.678 -32.267 1.00 49.69 195 GLU A O 1
#

Sequence (195 aa):
MENISVPSQDIEKNKELAALSYLWIFSLIILVARRDSTFIQFHARQGVVLFLLSVLLWPFDFLRYGEIVILALMILGFIQAAMGNTNRVPVIGDIAEGKFGLSDVREALHFIKHTAIRMVKPEHVTPSFKKEADNQYRQETTHQNTSEISPENELMEREEKKLSVLFHRVEDQDNKIHELEDEVHLLNTKINTHE

Foldseek 3Di:
DDDPDFDPVLLVVCLQVLLLLLPQPSLVVQCVPPPPGPLSVLSSVLSPVLNVVLVVCVVPPVCPVVVVLSVVLSVVSSVCSNVSHSDRRLPPDCVVVPPPDVVSVVVSVVVVVVVVCPVVPPDDPDPVVVVVVVVVVVVVVVPDPDDDDDPVVVVVVVVVVVVVVVVVVVVVVVVVVVVVVVVVVVVVVVVVVVD

Radius of gyration: 24.01 Å; chains: 1; bounding box: 70×52×55 Å

pLDDT: mean 73.24, std 17.31, range [40.31, 96.81]